Protein AF-0000000083565654 (afdb_homodimer)

Radius of gyration: 16.58 Å; Cα contacts (8 Å, |Δi|>4): 310; chains: 2; bounding box: 42×48×36 Å

Secondary structure (DSSP, 8-state):
--------PPPB--TT--HHHHHHHHHHHHH-SB-HHHHHHHTSS-S-HHHHHHHHHHHHHTTSEEEEETTEEEE-HHHHHHHTT-SBGGG----/--------PPPB--TT--HHHHHHHHHHHHH-SB-HHHHHHHTSS-S-HHHHHHHHHHHHHTTSEEEEETTEEEE-HHHHHHHTT-SBGGG----

Sequence (190 aa):
MIAAQSELSMRFDADWMSRADDRILEHLSEAGPDTPKKMADSDRVRFSRQHINDRCKTLVEYGLLVHLGNGVYDITRDGEQYLAGELDARDLEAEMIAAQSELSMRFDADWMSRADDRILEHLSEAGPDTPKKMADSDRVRFSRQHINDRCKTLVEYGLLVHLGNGVYDITRDGEQYLAGELDARDLEAE

Foldseek 3Di:
DPPPPLPQDDFAEDPVDDPLLLQLLVCCVVVNKDALVVCCVVCSRPDDSVVSLVNLVVCVQQPQWDDPDPRIIHGDPQVVCRSSRNDHSVPTDGD/DPPPPLPQDDFAEDPVDDPLLLQLLVCCVVVNKDALVVCCVVCSRPDDSVVSLVNLVVCVQQPQWDDPDPRIIHGDPQVVCRSSRNDHSVPTDGD

Solvent-accessible surface area (backbone atoms only — not comparable to full-atom values): 10463 Å² total; per-residue (Å²): 129,80,69,75,72,66,61,77,47,49,51,38,79,36,89,88,61,56,66,62,51,58,40,51,50,30,45,24,66,68,72,38,68,44,32,38,62,59,41,34,70,64,69,63,35,85,50,54,39,67,56,42,42,57,49,51,54,51,34,33,36,46,48,30,27,41,77,77,56,96,65,28,34,32,57,30,71,57,30,50,31,27,66,56,36,73,32,55,48,67,78,49,60,74,108,130,79,70,74,70,67,61,78,46,48,52,38,80,34,88,88,62,56,65,62,51,57,40,50,49,30,45,24,67,68,72,37,68,46,32,39,62,59,41,34,71,65,68,63,36,85,50,53,40,68,57,43,42,56,48,49,53,51,34,32,36,46,46,30,29,43,76,76,54,96,66,28,34,30,57,31,73,57,29,49,31,26,64,56,35,72,33,56,48,68,78,51,62,75,108

pLDDT: mean 92.48, std 15.79, range [24.91, 98.94]

InterPro domains:
  IPR036388 Winged helix-like DNA-binding domain superfamily [G3DSA:1.10.10.10] (8-93)

Nearest PDB structures (foldseek):
  3b73-assembly1_A  TM=9.330E-01  e=3.984E-07  Haloarcula marismortui ATCC 43049
  4rs8-assembly1_B  TM=7.990E-01  e=2.309E-03  Sulfolobus sp. NOB8H2
  5k5q-assembly1_B  TM=7.569E-01  e=2.996E-03  Sulfolobus sp. NOB8H2
  9f2a-assembly1_C  TM=8.010E-01  e=6.835E-02  Pyrococcus abyssi GE5
  7el2-assembly1_B-2  TM=8.219E-01  e=2.357E-01  Acinetobacter baumannii

Structure (mmCIF, N/CA/C/O backbone):
data_AF-0000000083565654-model_v1
#
loop_
_entity.id
_entity.type
_entity.pdbx_description
1 polymer 'Uncharacterized protein'
#
loop_
_atom_site.group_PDB
_atom_site.id
_atom_site.type_symbol
_atom_site.label_atom_id
_atom_site.label_alt_id
_atom_site.label_comp_id
_atom_site.label_asym_id
_atom_site.label_entity_id
_atom_site.label_seq_id
_atom_site.pdbx_PDB_ins_code
_atom_site.Cartn_x
_atom_site.Cartn_y
_atom_site.Cartn_z
_atom_site.occupancy
_atom_site.B_iso_or_equiv
_atom_site.auth_seq_id
_atom_site.auth_comp_id
_atom_site.auth_asym_id
_atom_site.auth_atom_id
_atom_site.pdbx_PDB_model_num
ATOM 1 N N . MET A 1 1 ? -27.109 -5.031 15.375 1 26.22 1 MET A N 1
ATOM 2 C CA . MET A 1 1 ? -26.141 -5.582 14.445 1 26.22 1 MET A CA 1
ATOM 3 C C . MET A 1 1 ? -25.031 -4.57 14.156 1 26.22 1 MET A C 1
ATOM 5 O O . MET A 1 1 ? -25.297 -3.482 13.641 1 26.22 1 MET A O 1
ATOM 9 N N . ILE A 1 2 ? -24.047 -4.438 15.047 1 33.38 2 ILE A N 1
ATOM 10 C CA . ILE A 1 2 ? -22.984 -3.455 14.961 1 33.38 2 ILE A CA 1
ATOM 11 C C . ILE A 1 2 ? -22.328 -3.531 13.586 1 33.38 2 ILE A C 1
ATOM 13 O O . ILE A 1 2 ? -21.875 -4.602 13.164 1 33.38 2 ILE A O 1
ATOM 17 N N . ALA A 1 3 ? -22.828 -2.902 12.734 1 32.31 3 ALA A N 1
ATOM 18 C CA . ALA A 1 3 ? -22.188 -2.834 11.43 1 32.31 3 ALA A CA 1
ATOM 19 C C . ALA A 1 3 ? -20.672 -2.846 11.57 1 32.31 3 ALA A C 1
ATOM 21 O O . ALA A 1 3 ? -20.094 -2.053 12.328 1 32.31 3 ALA A O 1
ATOM 22 N N . ALA A 1 4 ? -20.062 -3.902 11.617 1 38.09 4 ALA A N 1
ATOM 23 C CA . ALA A 1 4 ? -18.609 -3.906 11.586 1 38.09 4 ALA A CA 1
ATOM 24 C C . ALA A 1 4 ? -18.078 -2.857 10.617 1 38.09 4 ALA A C 1
ATOM 26 O O . ALA A 1 4 ? -18.406 -2.875 9.43 1 38.09 4 ALA A O 1
ATOM 27 N N . GLN A 1 5 ? -18.141 -1.643 10.836 1 38.22 5 GLN A N 1
ATOM 28 C CA . GLN A 1 5 ? -17.594 -0.603 9.977 1 38.22 5 GLN A CA 1
ATOM 29 C C . GLN A 1 5 ? -16.266 -1.037 9.375 1 38.22 5 GLN A C 1
ATOM 31 O O . GLN A 1 5 ? -15.289 -1.256 10.102 1 38.22 5 GLN A O 1
ATOM 36 N N . SER A 1 6 ? -16.234 -1.844 8.43 1 49.41 6 SER A N 1
ATOM 37 C CA . SER A 1 6 ? -15.039 -2.297 7.734 1 49.41 6 SER A CA 1
ATOM 38 C C . SER A 1 6 ? -14.055 -1.151 7.523 1 49.41 6 SER A C 1
ATOM 40 O O . SER A 1 6 ? -14.297 -0.26 6.707 1 49.41 6 SER A O 1
ATOM 42 N N . GLU A 1 7 ? -13.555 -0.602 8.625 1 56.84 7 GLU A N 1
ATOM 43 C CA . GLU A 1 7 ? -12.578 0.479 8.578 1 56.84 7 GLU A CA 1
ATOM 44 C C . GLU A 1 7 ? -11.273 0.015 7.945 1 56.84 7 GLU A C 1
ATOM 46 O O . GLU A 1 7 ? -10.867 -1.139 8.109 1 56.84 7 GLU A O 1
ATOM 51 N N . LEU A 1 8 ? -11.117 0.482 6.715 1 64.81 8 LEU A N 1
ATOM 52 C CA . LEU A 1 8 ? -9.805 0.251 6.133 1 64.81 8 LEU A CA 1
ATOM 53 C C . LEU A 1 8 ? -8.719 0.283 7.207 1 64.81 8 LEU A C 1
ATOM 55 O O . LEU A 1 8 ? -8.5 1.316 7.844 1 64.81 8 LEU A O 1
ATOM 59 N N . SER A 1 9 ? -8.344 -0.947 7.645 1 83.88 9 SER A N 1
ATOM 60 C CA . SER A 1 9 ? -7.348 -1.061 8.703 1 83.88 9 SER A CA 1
ATOM 61 C C . SER A 1 9 ? -5.945 -0.8 8.164 1 83.88 9 SER A C 1
ATOM 63 O O . SER A 1 9 ? -5.684 -0.984 6.973 1 83.88 9 SER A O 1
ATOM 65 N N . MET A 1 10 ? -5.117 -0.325 9 1 94.12 10 MET A N 1
ATOM 66 C CA . MET A 1 10 ? -3.719 -0.044 8.68 1 94.12 10 MET A CA 1
ATOM 67 C C . MET A 1 10 ? -2.934 -1.337 8.484 1 94.12 10 MET A C 1
ATOM 69 O O . MET A 1 10 ? -3.086 -2.281 9.266 1 94.12 10 MET A O 1
ATOM 73 N N . ARG A 1 11 ? -2.092 -1.391 7.473 1 96.25 11 ARG A N 1
ATOM 74 C CA . ARG A 1 11 ? -1.191 -2.51 7.215 1 96.25 11 ARG A CA 1
ATOM 75 C C . ARG A 1 11 ? 0.16 -2.293 7.887 1 96.25 11 ARG A C 1
ATOM 77 O O . ARG A 1 11 ? 0.587 -1.153 8.078 1 96.25 11 ARG A O 1
ATOM 84 N N . PHE A 1 12 ? 0.83 -3.389 8.172 1 96.5 12 PHE A N 1
ATOM 85 C CA . PHE A 1 12 ? 2.148 -3.365 8.789 1 96.5 12 PHE A CA 1
ATOM 86 C C . PHE A 1 12 ? 3.174 -4.07 7.914 1 96.5 12 PHE A C 1
ATOM 88 O O . PHE A 1 12 ? 3.293 -5.297 7.957 1 96.5 12 PHE A O 1
ATOM 95 N N . ASP A 1 13 ? 3.904 -3.264 7.152 1 96.06 13 ASP A N 1
ATOM 96 C CA . ASP A 1 13 ? 4.781 -3.826 6.129 1 96.06 13 ASP A CA 1
ATOM 97 C C . ASP A 1 13 ? 6.184 -4.062 6.68 1 96.06 13 ASP A C 1
ATOM 99 O O . ASP A 1 13 ? 6.492 -3.66 7.805 1 96.06 13 ASP A O 1
ATOM 103 N N . ALA A 1 14 ? 6.992 -4.824 5.996 1 96.44 14 ALA A N 1
ATOM 104 C CA . ALA A 1 14 ? 8.391 -5.117 6.305 1 96.44 14 ALA A CA 1
ATOM 105 C C . ALA A 1 14 ? 9.328 -4.457 5.301 1 96.44 14 ALA A C 1
ATOM 107 O O . ALA A 1 14 ? 8.906 -4.102 4.195 1 96.44 14 ALA A O 1
ATOM 108 N N . ASP A 1 15 ? 10.594 -4.367 5.645 1 94.31 15 ASP A N 1
ATOM 109 C CA . ASP A 1 15 ? 11.594 -3.688 4.828 1 94.31 15 ASP A C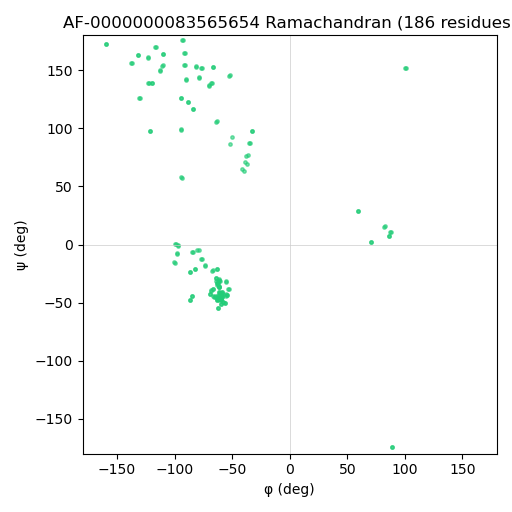A 1
ATOM 110 C C . ASP A 1 15 ? 11.773 -4.391 3.484 1 94.31 15 ASP A C 1
ATOM 112 O O . ASP A 1 15 ? 12.156 -3.762 2.496 1 94.31 15 ASP A O 1
ATOM 116 N N . TRP A 1 16 ? 11.547 -5.621 3.49 1 96.88 16 TRP A N 1
ATOM 117 C CA . TRP A 1 16 ? 11.789 -6.387 2.27 1 96.88 16 TRP A CA 1
ATOM 118 C C . TRP A 1 16 ? 10.672 -6.168 1.258 1 96.88 16 TRP A C 1
ATOM 120 O O . TRP A 1 16 ? 10.797 -6.543 0.09 1 96.88 16 TRP A O 1
ATOM 130 N N . MET A 1 17 ? 9.523 -5.555 1.676 1 97.38 17 MET A N 1
ATOM 131 C CA . MET A 1 17 ? 8.375 -5.383 0.789 1 97.38 17 MET A CA 1
ATOM 132 C C . MET A 1 17 ? 8.57 -4.172 -0.12 1 97.38 17 MET A C 1
ATOM 134 O O . MET A 1 17 ? 9.242 -3.209 0.256 1 97.38 17 MET A O 1
ATOM 138 N N . SER A 1 18 ? 7.879 -4.285 -1.312 1 95.56 18 SER A N 1
ATOM 139 C CA . SER A 1 18 ? 7.832 -3.199 -2.287 1 95.56 18 SER A CA 1
ATOM 140 C C . SER A 1 18 ? 6.406 -2.689 -2.477 1 95.56 18 SER A C 1
ATOM 142 O O . SER A 1 18 ? 5.449 -3.309 -2.006 1 95.56 18 SER A O 1
ATOM 144 N N . ARG A 1 19 ? 6.309 -1.537 -3.201 1 94.12 19 ARG A N 1
ATOM 145 C CA . ARG A 1 19 ? 5 -0.96 -3.482 1 94.12 19 ARG A CA 1
ATOM 146 C C . ARG A 1 19 ? 4.141 -1.924 -4.293 1 94.12 19 ARG A C 1
ATOM 148 O O . ARG A 1 19 ? 2.924 -1.995 -4.098 1 94.12 19 ARG A O 1
ATOM 155 N N . ALA A 1 20 ? 4.785 -2.602 -5.145 1 96.69 20 ALA A N 1
ATOM 156 C CA . ALA A 1 20 ? 4.07 -3.533 -6.012 1 96.69 20 ALA A CA 1
ATOM 157 C C . ALA A 1 20 ? 3.375 -4.621 -5.199 1 96.69 20 ALA A C 1
ATOM 159 O O . ALA A 1 20 ? 2.33 -5.133 -5.602 1 96.69 20 ALA A O 1
ATOM 160 N N . ASP A 1 21 ? 3.941 -4.953 -4.078 1 98.31 21 ASP A N 1
ATOM 161 C CA . ASP A 1 21 ? 3.441 -6.074 -3.285 1 98.31 21 ASP A CA 1
ATOM 162 C C . ASP A 1 21 ? 2.002 -5.828 -2.834 1 98.31 21 ASP A C 1
ATOM 164 O O . ASP A 1 21 ? 1.147 -6.707 -2.961 1 98.31 21 ASP A O 1
ATOM 168 N N . ASP A 1 22 ? 1.751 -4.668 -2.357 1 97.75 22 ASP A N 1
ATOM 169 C CA . ASP A 1 22 ? 0.398 -4.34 -1.92 1 97.75 22 ASP A CA 1
ATOM 170 C C . ASP A 1 22 ? -0.591 -4.43 -3.08 1 97.75 22 ASP A C 1
ATOM 172 O O . ASP A 1 22 ? -1.699 -4.945 -2.918 1 97.75 22 ASP A O 1
ATOM 176 N N . ARG A 1 23 ? -0.199 -3.977 -4.219 1 97.62 23 ARG A N 1
ATOM 177 C CA . ARG A 1 23 ? -1.081 -3.977 -5.379 1 97.62 23 ARG A CA 1
ATOM 178 C C . ARG A 1 23 ? -1.338 -5.395 -5.871 1 97.62 23 ARG A C 1
ATOM 180 O O . ARG A 1 23 ? -2.465 -5.738 -6.238 1 97.62 23 ARG A O 1
ATOM 187 N N . ILE A 1 24 ? -0.293 -6.121 -5.883 1 98.5 24 ILE A N 1
ATOM 188 C CA . ILE A 1 24 ? -0.429 -7.52 -6.281 1 98.5 24 ILE A CA 1
ATOM 189 C C . ILE A 1 24 ? -1.389 -8.234 -5.332 1 98.5 24 ILE A C 1
ATOM 191 O O . ILE A 1 24 ? -2.324 -8.906 -5.773 1 98.5 24 ILE A O 1
ATOM 195 N N . LEU A 1 25 ? -1.178 -8.125 -4.031 1 98.5 25 LEU A N 1
ATOM 196 C CA . LEU A 1 25 ? -2.023 -8.773 -3.035 1 98.5 25 LEU A CA 1
ATOM 197 C C . LEU A 1 25 ? -3.469 -8.297 -3.158 1 98.5 25 LEU A C 1
ATOM 199 O O . LEU A 1 25 ? -4.398 -9.109 -3.1 1 98.5 25 LEU A O 1
ATOM 203 N N . GLU A 1 26 ? -3.686 -7.016 -3.318 1 97.56 26 GLU A N 1
ATOM 204 C CA . GLU A 1 26 ? -5.031 -6.469 -3.479 1 97.56 26 GLU A CA 1
ATOM 205 C C . GLU A 1 26 ? -5.719 -7.043 -4.715 1 97.56 26 GLU A C 1
ATOM 207 O O . GLU A 1 26 ? -6.895 -7.406 -4.66 1 97.56 26 GLU A O 1
ATOM 212 N N . HIS A 1 27 ? -5 -7.043 -5.797 1 97.81 27 HIS A N 1
ATOM 213 C CA . HIS A 1 27 ? -5.559 -7.562 -7.039 1 97.81 27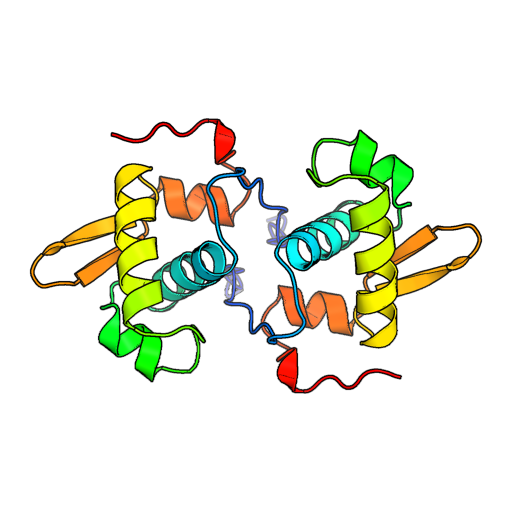 HIS A CA 1
ATOM 214 C C . HIS A 1 27 ? -6.035 -9 -6.871 1 97.81 27 HIS A C 1
ATOM 216 O O . HIS A 1 27 ? -7.176 -9.328 -7.219 1 97.81 27 HIS A O 1
ATOM 222 N N . LEU A 1 28 ? -5.184 -9.781 -6.348 1 98.25 28 LEU A N 1
ATOM 223 C CA . LEU A 1 28 ? -5.508 -11.203 -6.211 1 98.25 28 LEU A CA 1
ATOM 224 C C . LEU A 1 28 ? -6.641 -11.398 -5.207 1 98.25 28 LEU A C 1
ATOM 226 O O . LEU A 1 28 ? -7.457 -12.312 -5.363 1 98.25 28 LEU A O 1
ATOM 230 N N . SER A 1 29 ? -6.633 -10.648 -4.176 1 97.56 29 SER A N 1
ATOM 231 C CA . SER A 1 29 ? -7.723 -10.711 -3.207 1 97.56 29 SER A CA 1
ATOM 232 C C . SER A 1 29 ? -9.062 -10.398 -3.863 1 97.56 29 SER A C 1
ATOM 234 O O . SER A 1 29 ? -10.07 -11.047 -3.564 1 97.56 29 SER A O 1
ATOM 236 N N . GLU A 1 30 ? -9.102 -9.461 -4.719 1 95.69 30 GLU A N 1
ATOM 237 C CA . GLU A 1 30 ? -10.336 -8.984 -5.328 1 95.69 30 GLU A CA 1
ATOM 238 C C . GLU A 1 30 ? -10.727 -9.828 -6.535 1 95.69 30 GLU A C 1
ATOM 240 O O . GLU A 1 30 ? -11.891 -10.219 -6.68 1 95.69 30 GLU A O 1
ATOM 245 N N . ALA A 1 31 ? -9.766 -10.148 -7.383 1 95.62 31 ALA A N 1
ATOM 246 C CA . ALA A 1 31 ? -10.062 -10.734 -8.688 1 95.62 31 ALA A CA 1
ATOM 247 C C . ALA A 1 31 ? -9.875 -12.242 -8.672 1 95.62 31 ALA A C 1
ATOM 249 O O . ALA A 1 31 ? -10.336 -12.945 -9.578 1 95.62 31 ALA A O 1
ATOM 250 N N . GLY A 1 32 ? -9.195 -12.711 -7.645 1 97.38 32 GLY A N 1
ATOM 251 C CA . GLY A 1 32 ? -8.859 -14.125 -7.59 1 97.38 32 GLY A CA 1
ATOM 252 C C . GLY A 1 32 ? -7.539 -14.453 -8.258 1 97.38 32 GLY A C 1
ATOM 253 O O . GLY A 1 32 ? -6.801 -13.555 -8.664 1 97.38 32 GLY A O 1
ATOM 254 N N . PRO A 1 33 ? -7.25 -15.758 -8.344 1 98.69 33 PRO A N 1
ATOM 255 C CA . PRO A 1 33 ? -5.969 -16.203 -8.898 1 98.69 33 PRO A CA 1
ATOM 256 C C . PRO A 1 33 ? -5.691 -15.602 -10.281 1 98.69 33 PRO A C 1
ATOM 258 O O . PRO A 1 33 ? -6.609 -15.461 -11.094 1 98.69 33 PRO A O 1
ATOM 261 N N . ASP A 1 34 ? -4.41 -15.32 -10.547 1 98.62 34 ASP A N 1
ATOM 262 C CA . ASP A 1 34 ? -4.023 -14.656 -11.797 1 98.62 34 ASP A CA 1
ATOM 263 C C . ASP A 1 34 ? -2.549 -14.891 -12.102 1 98.62 34 ASP A C 1
ATOM 265 O O . ASP A 1 34 ? -1.825 -15.484 -11.305 1 98.62 34 ASP A O 1
ATOM 269 N N . THR A 1 35 ? -2.15 -14.461 -13.297 1 98.75 35 THR A N 1
ATOM 270 C CA . THR A 1 35 ? -0.763 -14.594 -13.727 1 98.75 35 THR A CA 1
ATOM 271 C C . THR A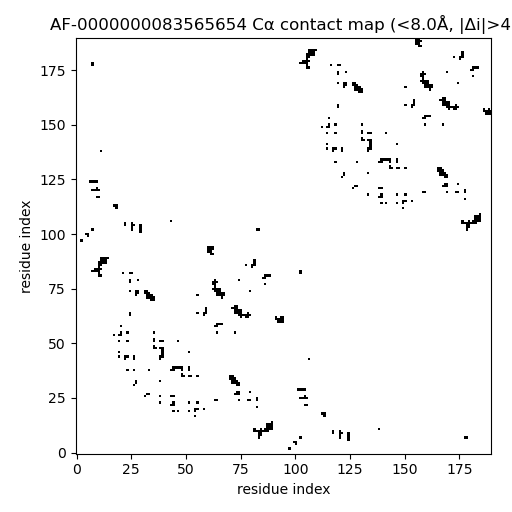 1 35 ? -0.086 -13.227 -13.797 1 98.75 35 THR A C 1
ATOM 273 O O . THR A 1 35 ? -0.752 -12.203 -13.984 1 98.75 35 THR A O 1
ATOM 276 N N . PRO A 1 36 ? 1.221 -13.242 -13.648 1 98.56 36 PRO A N 1
ATOM 277 C CA . PRO A 1 36 ? 1.942 -11.977 -13.797 1 98.56 36 PRO A CA 1
ATOM 278 C C . PRO A 1 36 ? 1.637 -11.273 -15.117 1 98.56 36 PRO A C 1
ATOM 280 O O . PRO A 1 36 ? 1.487 -10.047 -15.156 1 98.56 36 PRO A O 1
ATOM 283 N N . LYS A 1 37 ? 1.504 -12.039 -16.188 1 98.19 37 LYS A N 1
ATOM 284 C CA . LYS A 1 37 ? 1.181 -11.453 -17.484 1 98.19 37 LYS A CA 1
ATOM 285 C C . LYS A 1 37 ? -0.182 -10.766 -17.453 1 98.19 37 LYS A C 1
ATOM 287 O O . LYS A 1 37 ? -0.311 -9.609 -17.875 1 98.19 37 LYS A O 1
ATOM 292 N N . LYS A 1 38 ? -1.179 -11.453 -17.062 1 98.25 38 LYS A N 1
ATOM 293 C CA . LYS A 1 38 ? -2.525 -10.891 -17.031 1 98.25 38 LYS A CA 1
ATOM 294 C C . LYS A 1 38 ? -2.596 -9.695 -16.078 1 98.25 38 LYS A C 1
ATOM 296 O O . LYS A 1 38 ? -3.291 -8.719 -16.359 1 98.25 38 LYS A O 1
ATOM 301 N N . MET A 1 39 ? -1.873 -9.742 -14.953 1 98 39 MET A N 1
ATOM 302 C CA . MET A 1 39 ? -1.829 -8.602 -14.039 1 98 39 MET A CA 1
ATOM 303 C C . MET A 1 39 ? -1.219 -7.379 -14.719 1 98 39 MET A C 1
ATOM 305 O O . MET A 1 39 ? -1.779 -6.285 -14.648 1 98 39 MET A O 1
ATOM 309 N N . ALA A 1 40 ? -0.138 -7.586 -15.391 1 97.62 40 ALA A N 1
ATOM 310 C CA . ALA A 1 40 ? 0.534 -6.477 -16.062 1 97.62 40 ALA A CA 1
ATOM 311 C C . ALA A 1 40 ? -0.353 -5.879 -17.156 1 97.62 40 ALA A C 1
ATOM 313 O O . ALA A 1 40 ? -0.348 -4.664 -17.359 1 97.62 40 ALA A O 1
ATOM 314 N N . ASP A 1 41 ? -1.17 -6.727 -17.75 1 96.75 41 ASP A N 1
ATOM 315 C CA . ASP A 1 41 ? -2.008 -6.301 -18.859 1 96.75 41 ASP A CA 1
ATOM 316 C C . ASP A 1 41 ? -3.279 -5.617 -18.359 1 96.75 41 ASP A C 1
ATOM 318 O O . ASP A 1 41 ? -3.975 -4.949 -19.141 1 96.75 41 ASP A O 1
ATOM 322 N N . SER A 1 42 ? -3.717 -5.82 -17.141 1 91.69 42 SER A N 1
ATOM 323 C CA . SER A 1 42 ? -4.992 -5.371 -16.594 1 91.69 42 SER A CA 1
ATOM 324 C C . SER A 1 42 ? -4.988 -3.865 -16.344 1 91.69 42 SER A C 1
ATOM 326 O O . SER A 1 42 ? -6.047 -3.248 -16.219 1 91.69 42 SER A O 1
ATOM 328 N N . ASP A 1 43 ? -3.896 -3.148 -16.25 1 87.19 43 ASP A N 1
ATOM 329 C CA . ASP A 1 43 ? -3.744 -1.737 -15.914 1 87.19 43 ASP A CA 1
ATOM 330 C C . ASP A 1 43 ? -4.051 -1.493 -14.438 1 87.19 43 ASP A C 1
ATOM 332 O O . ASP A 1 43 ? -4.172 -0.345 -14.008 1 87.19 43 ASP A O 1
ATOM 336 N N . ARG A 1 44 ? -4.348 -2.486 -13.711 1 91 44 ARG A N 1
ATOM 337 C CA . ARG A 1 44 ? -4.613 -2.381 -12.281 1 91 44 ARG A CA 1
ATOM 338 C C . ARG A 1 44 ? -3.322 -2.471 -11.477 1 91 44 ARG A C 1
ATOM 340 O O . ARG A 1 44 ? -3.109 -1.688 -10.547 1 91 44 ARG A O 1
ATOM 347 N N . VAL A 1 45 ? -2.559 -3.387 -11.773 1 95.56 45 VAL A N 1
ATOM 348 C CA . VAL A 1 45 ? -1.215 -3.518 -11.219 1 95.56 45 VAL A CA 1
ATOM 349 C C . VAL A 1 45 ? -0.201 -2.881 -12.164 1 95.56 45 VAL A C 1
ATOM 351 O O . VAL A 1 45 ? 0.207 -3.498 -13.156 1 95.56 45 VAL A O 1
ATOM 354 N N . ARG A 1 46 ? 0.216 -1.738 -11.945 1 95.94 46 ARG A N 1
ATOM 355 C CA . ARG A 1 46 ? 0.912 -0.886 -12.898 1 95.94 46 ARG A CA 1
ATOM 356 C C . ARG A 1 46 ? 2.424 -1.036 -12.773 1 95.94 46 ARG A C 1
ATOM 358 O O . ARG A 1 46 ? 3.131 -0.058 -12.523 1 95.94 46 ARG A O 1
ATOM 365 N N . PHE A 1 47 ? 2.895 -2.174 -12.914 1 96.19 47 PHE A N 1
ATOM 366 C CA . PHE A 1 47 ? 4.305 -2.545 -12.953 1 96.19 47 PHE A CA 1
ATOM 367 C C . PHE A 1 47 ? 4.59 -3.455 -14.141 1 96.19 47 PHE A C 1
ATOM 369 O O . PHE A 1 47 ? 3.666 -3.982 -14.766 1 96.19 47 PHE A O 1
ATOM 376 N N . SER A 1 48 ? 5.793 -3.592 -14.492 1 96.75 48 SER A N 1
ATOM 377 C CA . SER A 1 48 ? 6.148 -4.477 -15.602 1 96.75 48 SER A CA 1
ATOM 378 C C . SER A 1 48 ? 5.875 -5.938 -15.25 1 96.75 48 SER A C 1
ATOM 380 O O . SER A 1 48 ? 5.914 -6.316 -14.078 1 96.75 48 SER A O 1
ATOM 382 N N . ARG A 1 49 ? 5.633 -6.688 -16.266 1 97.88 49 ARG A N 1
ATOM 383 C CA . ARG A 1 49 ? 5.422 -8.117 -16.078 1 97.88 49 ARG A CA 1
ATOM 384 C C . ARG A 1 49 ? 6.594 -8.758 -15.344 1 97.88 49 ARG A C 1
ATOM 386 O O . ARG A 1 49 ? 6.395 -9.57 -14.438 1 97.88 49 ARG A O 1
ATOM 393 N N . GLN A 1 50 ? 7.773 -8.398 -15.695 1 98.38 50 GLN A N 1
ATOM 394 C CA . GLN A 1 50 ? 8.953 -8.961 -15.047 1 98.38 50 GLN A CA 1
ATOM 395 C C . GLN A 1 50 ? 8.992 -8.609 -13.562 1 98.38 50 GLN A C 1
ATOM 397 O O . GLN A 1 50 ? 9.258 -9.477 -12.727 1 98.38 50 GLN A O 1
ATOM 402 N N . HIS A 1 51 ? 8.758 -7.395 -13.273 1 98.25 51 HIS A N 1
ATOM 403 C CA . HIS A 1 51 ? 8.758 -6.969 -11.883 1 98.25 51 HIS A CA 1
ATOM 404 C C . HIS A 1 51 ? 7.668 -7.676 -11.086 1 98.25 51 HIS A C 1
ATOM 406 O O . HIS A 1 51 ? 7.902 -8.133 -9.969 1 98.25 51 HIS A O 1
ATOM 412 N N . ILE A 1 52 ? 6.512 -7.777 -11.648 1 98.56 52 ILE A N 1
ATOM 413 C CA . ILE A 1 52 ? 5.414 -8.477 -10.984 1 98.56 52 ILE A CA 1
ATOM 414 C C . ILE A 1 52 ? 5.809 -9.93 -10.727 1 98.56 52 ILE A C 1
ATOM 416 O O . ILE A 1 52 ? 5.57 -10.453 -9.641 1 98.56 52 ILE A O 1
ATOM 420 N N . ASN A 1 53 ? 6.359 -10.508 -11.68 1 98.69 53 ASN A N 1
ATOM 421 C CA . ASN A 1 53 ? 6.805 -11.891 -11.531 1 98.69 53 ASN A CA 1
ATOM 422 C C . ASN A 1 53 ? 7.797 -12.039 -10.383 1 98.69 53 ASN A C 1
ATOM 424 O O . ASN A 1 53 ? 7.652 -12.93 -9.547 1 98.69 53 ASN A O 1
ATOM 428 N N . ASP A 1 54 ? 8.789 -11.211 -10.336 1 98.75 54 ASP A N 1
ATOM 429 C CA . ASP A 1 54 ? 9.805 -11.25 -9.289 1 98.75 54 ASP A CA 1
ATOM 430 C C . ASP A 1 54 ? 9.172 -11.078 -7.91 1 98.75 54 ASP A C 1
ATOM 432 O O . ASP A 1 54 ? 9.531 -11.781 -6.961 1 98.75 54 ASP A O 1
ATOM 436 N N . ARG A 1 55 ? 8.297 -10.141 -7.852 1 98.69 55 ARG A N 1
ATOM 437 C CA . ARG A 1 55 ? 7.652 -9.875 -6.57 1 98.69 55 ARG A CA 1
ATOM 438 C C . ARG A 1 55 ? 6.746 -11.031 -6.16 1 98.69 55 ARG A C 1
ATOM 440 O O . ARG A 1 55 ? 6.648 -11.367 -4.98 1 98.69 55 ARG A O 1
ATOM 447 N N . CYS A 1 56 ? 6 -11.617 -7.133 1 98.88 56 CYS A N 1
ATOM 448 C CA . CYS A 1 56 ? 5.195 -12.789 -6.809 1 98.88 56 CYS A CA 1
ATOM 449 C C . CYS A 1 56 ? 6.047 -13.883 -6.176 1 98.88 56 CYS A C 1
ATOM 451 O O . CYS A 1 56 ? 5.641 -14.5 -5.191 1 98.88 56 CYS A O 1
ATOM 453 N N . LYS A 1 57 ? 7.215 -14.125 -6.723 1 98.81 57 LYS A N 1
ATOM 454 C CA . LYS A 1 57 ? 8.117 -15.125 -6.164 1 98.81 57 LYS A CA 1
ATOM 455 C C . LYS A 1 57 ? 8.492 -14.781 -4.727 1 98.81 57 LYS A C 1
ATOM 457 O O . LYS A 1 57 ? 8.469 -15.641 -3.846 1 98.81 57 LYS A O 1
ATOM 462 N N . THR A 1 58 ? 8.852 -13.594 -4.504 1 98.88 58 THR A N 1
ATOM 463 C CA . THR A 1 58 ? 9.203 -13.141 -3.164 1 98.88 58 THR A CA 1
ATOM 464 C C . THR A 1 58 ? 8.031 -13.32 -2.201 1 98.88 58 THR A C 1
ATOM 466 O O . THR A 1 58 ? 8.211 -13.805 -1.082 1 98.88 58 THR A O 1
ATOM 469 N N . LEU A 1 59 ? 6.84 -12.922 -2.611 1 98.88 59 LEU A N 1
ATOM 470 C CA . LEU A 1 59 ? 5.648 -13.016 -1.774 1 98.88 59 LEU A CA 1
ATOM 471 C C . LEU A 1 59 ? 5.328 -14.477 -1.449 1 98.88 59 LEU A C 1
ATOM 473 O O . LEU A 1 59 ? 4.805 -14.773 -0.373 1 98.88 59 LEU A O 1
ATOM 477 N N . VAL A 1 60 ? 5.621 -15.383 -2.375 1 98.94 60 VAL A N 1
ATOM 478 C CA . VAL A 1 60 ? 5.473 -16.812 -2.104 1 98.94 60 VAL A CA 1
ATOM 479 C C . VAL A 1 60 ? 6.473 -17.234 -1.033 1 98.94 60 VAL A C 1
ATOM 481 O O . VAL A 1 60 ? 6.121 -17.969 -0.102 1 98.94 60 VAL A O 1
ATOM 484 N N . GLU A 1 61 ? 7.719 -16.781 -1.165 1 98.81 61 GLU A N 1
ATOM 485 C CA . GLU A 1 61 ? 8.75 -17.125 -0.193 1 98.81 61 GLU A CA 1
ATOM 486 C C . GLU A 1 61 ? 8.328 -16.734 1.222 1 98.81 61 GLU A C 1
ATOM 488 O O . GLU A 1 61 ? 8.648 -17.438 2.184 1 98.81 61 GLU A O 1
ATOM 493 N N . TYR A 1 62 ? 7.566 -15.688 1.327 1 98.81 62 TYR A N 1
ATOM 494 C CA . TYR A 1 62 ? 7.184 -15.188 2.643 1 98.81 62 TYR A CA 1
ATOM 495 C C . TYR A 1 62 ? 5.777 -15.648 3.012 1 98.81 62 TYR A C 1
ATOM 497 O O . TYR A 1 62 ? 5.23 -15.227 4.035 1 98.81 62 TYR A O 1
ATOM 505 N N . GLY A 1 63 ? 5.156 -16.375 2.17 1 98.75 63 GLY A N 1
ATOM 506 C CA . GLY A 1 63 ? 3.92 -17.062 2.506 1 98.75 63 GLY A CA 1
ATOM 507 C C . GLY A 1 63 ? 2.682 -16.219 2.27 1 98.75 63 GLY A C 1
ATOM 508 O O . GLY A 1 63 ? 1.581 -16.594 2.68 1 98.75 63 GLY A O 1
ATOM 509 N N . LEU A 1 64 ? 2.842 -15.109 1.617 1 98.88 64 LEU A N 1
ATOM 510 C CA . LEU A 1 64 ? 1.695 -14.242 1.37 1 98.88 64 LEU A CA 1
ATOM 511 C C . LEU A 1 64 ? 0.966 -14.648 0.095 1 98.88 64 LEU A C 1
ATOM 513 O O . LEU A 1 64 ? -0.199 -14.297 -0.099 1 98.88 64 LEU A O 1
ATOM 517 N N . LEU A 1 65 ? 1.663 -15.297 -0.776 1 98.94 65 LEU A N 1
ATOM 518 C CA . LEU A 1 65 ? 1.078 -15.891 -1.971 1 98.94 65 LEU A CA 1
ATOM 519 C C . LEU A 1 65 ? 1.377 -17.391 -2.031 1 98.94 65 LEU A C 1
ATOM 521 O O . LEU A 1 65 ? 2.283 -17.875 -1.351 1 98.94 65 LEU A O 1
ATOM 525 N N . VAL A 1 66 ? 0.589 -18.047 -2.826 1 98.88 66 VAL A N 1
ATOM 526 C CA . VAL A 1 66 ? 0.864 -19.422 -3.225 1 98.88 66 VAL A CA 1
ATOM 527 C C . VAL A 1 66 ? 0.928 -19.516 -4.746 1 98.88 66 VAL A C 1
ATOM 529 O O . VAL A 1 66 ? 0.188 -18.812 -5.449 1 98.88 66 VAL A O 1
ATOM 532 N N . HIS A 1 67 ? 1.866 -20.266 -5.176 1 98.81 67 HIS A N 1
ATOM 533 C CA . HIS A 1 67 ? 1.942 -20.609 -6.59 1 98.81 67 HIS A CA 1
ATOM 534 C C . HIS A 1 67 ? 1.137 -21.859 -6.895 1 98.81 67 HIS A C 1
ATOM 536 O O . HIS A 1 67 ? 1.429 -22.938 -6.363 1 98.81 67 HIS A O 1
ATOM 542 N N . LEU A 1 68 ? 0.164 -21.781 -7.82 1 98.62 68 LEU A N 1
ATOM 543 C CA . LEU A 1 68 ? -0.77 -22.875 -8.062 1 98.62 68 LEU A CA 1
ATOM 544 C C . LEU A 1 68 ? -0.316 -23.734 -9.242 1 98.62 68 LEU A C 1
ATOM 546 O O . LEU A 1 68 ? -0.958 -24.719 -9.578 1 98.62 68 LEU A O 1
ATOM 550 N N . GLY A 1 69 ? 0.787 -23.359 -9.836 1 97.94 69 GLY A N 1
ATOM 551 C CA . GLY A 1 69 ? 1.269 -24.016 -11.047 1 97.94 69 GLY A CA 1
ATOM 552 C C . GLY A 1 69 ? 0.952 -23.25 -12.312 1 97.94 69 GLY A C 1
ATOM 553 O O . GLY A 1 69 ? 0.028 -22.422 -12.328 1 97.94 69 GLY A O 1
ATOM 554 N N . ASN A 1 70 ? 1.782 -23.406 -13.375 1 97.25 70 ASN A N 1
ATOM 555 C CA . ASN A 1 70 ? 1.588 -22.797 -14.688 1 97.25 70 ASN A CA 1
ATOM 556 C C . ASN A 1 70 ? 1.537 -21.281 -14.609 1 97.25 70 ASN A C 1
ATOM 558 O O . ASN A 1 70 ? 0.731 -20.641 -15.289 1 97.25 70 ASN A O 1
ATOM 562 N N . GLY A 1 71 ? 2.211 -20.734 -13.648 1 98.06 71 GLY A N 1
ATOM 563 C CA . GLY A 1 71 ? 2.375 -19.297 -13.547 1 98.06 71 GLY A CA 1
ATOM 564 C C . GLY A 1 71 ? 1.232 -18.609 -12.82 1 98.06 71 GLY A C 1
ATOM 565 O O . GLY A 1 71 ? 1.169 -17.375 -12.773 1 98.06 71 GLY A O 1
ATOM 566 N N . VAL A 1 72 ? 0.339 -19.422 -12.25 1 98.81 72 VAL A N 1
ATOM 567 C CA . VAL A 1 72 ? -0.834 -18.859 -11.586 1 98.81 72 VAL A CA 1
ATOM 568 C C . VAL A 1 72 ? -0.561 -18.703 -10.094 1 98.81 72 VAL A C 1
ATOM 570 O O . VAL A 1 72 ? -0.099 -19.641 -9.438 1 98.81 72 VAL A O 1
ATOM 573 N N . TYR A 1 73 ? -0.763 -17.484 -9.57 1 98.88 73 TYR A N 1
ATOM 574 C CA . TYR A 1 73 ? -0.596 -17.172 -8.148 1 98.88 73 TYR A CA 1
ATOM 575 C C . TYR A 1 73 ? -1.936 -16.844 -7.5 1 98.88 73 TYR A C 1
ATOM 577 O O . TYR A 1 73 ? -2.854 -16.359 -8.164 1 98.88 73 TYR A O 1
ATOM 585 N N . ASP A 1 74 ? -2.043 -17.141 -6.289 1 98.88 74 ASP A N 1
ATOM 586 C CA . ASP A 1 74 ? -3.199 -16.734 -5.492 1 98.88 74 ASP A CA 1
ATOM 587 C C . ASP A 1 74 ? -2.773 -16.234 -4.113 1 98.88 74 ASP A C 1
ATOM 589 O O . ASP A 1 74 ? -1.672 -16.547 -3.65 1 98.88 74 ASP A O 1
ATOM 593 N N . ILE A 1 75 ? -3.555 -15.445 -3.521 1 98.81 75 ILE A N 1
ATOM 594 C CA . ILE A 1 75 ? -3.271 -14.922 -2.189 1 98.81 75 ILE A CA 1
ATOM 595 C C . ILE A 1 75 ? -3.604 -15.977 -1.138 1 98.81 75 ILE A C 1
ATOM 597 O O . ILE A 1 75 ? -4.562 -16.734 -1.293 1 98.81 75 ILE A O 1
ATOM 601 N N . THR A 1 76 ? -2.803 -16.016 -0.096 1 98.88 76 THR A N 1
ATOM 602 C CA . THR A 1 76 ? -3.029 -16.953 1.007 1 98.88 76 THR A CA 1
ATOM 603 C C . THR A 1 76 ? -3.85 -16.297 2.111 1 98.88 76 THR A C 1
ATOM 605 O O . THR A 1 76 ? -4.172 -15.102 2.025 1 98.88 76 THR A O 1
ATOM 608 N N . ARG A 1 77 ? -4.172 -17.094 3.121 1 98.31 77 ARG A N 1
ATOM 609 C CA . ARG A 1 77 ? -4.805 -16.531 4.309 1 98.31 77 ARG A CA 1
ATOM 610 C C . ARG A 1 77 ? -3.908 -15.484 4.965 1 98.31 77 ARG A C 1
ATOM 612 O O . ARG A 1 77 ? -4.387 -14.438 5.414 1 98.31 77 ARG A O 1
ATOM 619 N N . ASP A 1 78 ? -2.582 -15.742 5.059 1 98.44 78 ASP A N 1
ATOM 620 C CA . ASP A 1 78 ? -1.643 -14.773 5.609 1 98.44 78 ASP A CA 1
ATOM 621 C C . ASP A 1 78 ? -1.638 -13.484 4.785 1 98.44 78 ASP A C 1
ATOM 623 O O . ASP A 1 78 ? -1.567 -12.391 5.34 1 98.44 78 ASP A O 1
ATOM 627 N N . GLY A 1 79 ? -1.683 -13.664 3.473 1 98.5 79 GLY A N 1
ATOM 628 C CA . GLY A 1 79 ? -1.786 -12.484 2.625 1 98.5 79 GLY A CA 1
ATOM 629 C C . GLY A 1 79 ? -3.012 -11.648 2.92 1 98.5 79 GLY A C 1
ATOM 630 O O . GLY A 1 79 ? -2.93 -10.414 2.975 1 98.5 79 GLY A O 1
ATOM 631 N N . GLU A 1 80 ? -4.156 -12.305 3.129 1 97.88 80 GLU A N 1
ATOM 632 C CA . GLU A 1 80 ? -5.395 -11.609 3.467 1 97.88 80 GLU A CA 1
ATOM 633 C C . GLU A 1 80 ? -5.289 -10.914 4.82 1 97.88 80 GLU A C 1
ATOM 635 O O . GLU A 1 80 ? -5.738 -9.773 4.973 1 97.88 80 GLU A O 1
ATOM 640 N N . GLN A 1 81 ? -4.758 -11.586 5.766 1 97.5 81 GLN A N 1
ATOM 641 C CA . GLN A 1 81 ? -4.598 -11.023 7.102 1 97.5 81 GLN A CA 1
ATOM 642 C C . GLN A 1 81 ? -3.668 -9.812 7.078 1 97.5 81 GLN A C 1
ATOM 644 O O . GLN A 1 81 ? -3.867 -8.852 7.824 1 97.5 81 GLN A O 1
ATOM 649 N N . TYR A 1 82 ? -2.645 -9.844 6.195 1 98 82 TYR A N 1
ATOM 650 C CA . TYR A 1 82 ? -1.77 -8.695 6.02 1 98 82 TYR A CA 1
ATOM 651 C C . TYR A 1 82 ? -2.547 -7.492 5.5 1 98 82 TYR A C 1
ATOM 653 O O . TYR A 1 82 ? -2.434 -6.391 6.035 1 98 82 TYR A O 1
ATOM 661 N N . LEU A 1 83 ? -3.336 -7.754 4.477 1 96.81 83 LEU A N 1
ATOM 662 C CA . LEU A 1 83 ? -4.129 -6.668 3.902 1 96.81 83 LEU A CA 1
ATOM 663 C C . LEU A 1 83 ? -5.094 -6.094 4.934 1 96.81 83 LEU A C 1
ATOM 665 O O . LEU A 1 83 ? -5.375 -4.895 4.922 1 96.81 83 LEU A O 1
ATOM 669 N N . ALA A 1 84 ? -5.547 -6.949 5.852 1 94.75 84 ALA A N 1
ATOM 670 C CA . ALA A 1 84 ? -6.523 -6.535 6.855 1 94.75 84 ALA A CA 1
ATOM 671 C C . ALA A 1 84 ? -5.836 -5.891 8.055 1 94.75 84 ALA A C 1
ATOM 673 O O . ALA A 1 84 ? -6.504 -5.426 8.984 1 94.75 84 ALA A O 1
ATOM 674 N N . GLY A 1 85 ? -4.539 -5.926 8.055 1 95.19 85 GLY A N 1
ATOM 675 C CA . GLY A 1 85 ? -3.803 -5.348 9.164 1 95.19 85 GLY A CA 1
ATOM 676 C C . GLY A 1 85 ? -3.701 -6.273 10.359 1 95.19 85 GLY A C 1
ATOM 677 O O . GLY A 1 85 ? -3.391 -5.836 11.469 1 95.19 85 GLY A O 1
ATOM 678 N N . GLU A 1 86 ? -3.977 -7.461 10.141 1 96.31 86 GLU A N 1
ATOM 679 C CA . GLU A 1 86 ? -4.016 -8.438 11.227 1 96.31 86 GLU A CA 1
ATOM 680 C C . GLU A 1 86 ? -2.705 -9.219 11.305 1 96.31 86 GLU A C 1
ATOM 682 O O . GLU A 1 86 ? -2.502 -10.008 12.234 1 96.31 86 GLU A O 1
ATOM 687 N N . LEU A 1 87 ? -1.87 -9.039 10.391 1 97.44 87 LEU A N 1
ATOM 688 C CA . LEU A 1 87 ? -0.574 -9.711 10.32 1 97.44 87 LEU A CA 1
ATOM 689 C C . LEU A 1 87 ? 0.543 -8.703 10.07 1 97.44 87 LEU A C 1
ATOM 691 O O . LEU A 1 87 ? 0.44 -7.867 9.164 1 97.44 87 LEU A O 1
ATOM 695 N N . ASP A 1 88 ? 1.544 -8.711 10.906 1 97.69 88 ASP A N 1
ATOM 696 C CA . ASP A 1 88 ? 2.754 -7.918 10.719 1 97.69 88 ASP A CA 1
ATOM 697 C C . ASP A 1 88 ? 3.746 -8.641 9.805 1 97.69 88 ASP A C 1
ATOM 699 O O . ASP A 1 88 ? 4.277 -9.695 10.172 1 97.69 88 ASP A O 1
ATOM 703 N N . ALA A 1 89 ? 4.035 -8.062 8.672 1 97.94 89 ALA A N 1
ATOM 704 C CA . ALA A 1 89 ? 4.891 -8.719 7.688 1 97.94 89 ALA A CA 1
ATOM 705 C C . ALA A 1 89 ? 6.297 -8.945 8.242 1 97.94 89 ALA A C 1
ATOM 707 O O . ALA A 1 89 ? 7.031 -9.812 7.754 1 97.94 89 ALA A O 1
ATOM 708 N N . ARG A 1 90 ? 6.715 -8.227 9.25 1 97.12 90 ARG A N 1
ATOM 709 C CA . ARG A 1 90 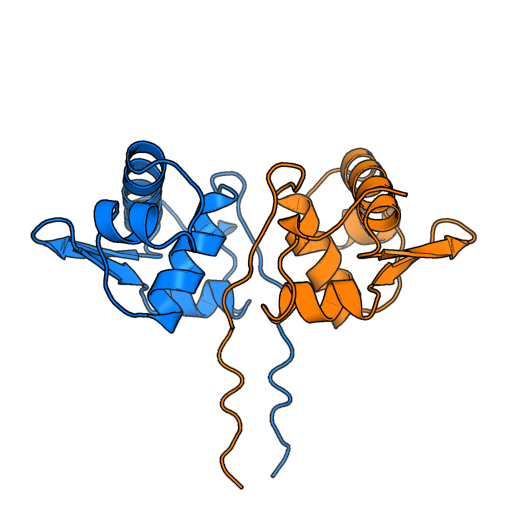? 8.023 -8.422 9.859 1 97.12 90 ARG A CA 1
ATOM 710 C C . ARG A 1 90 ? 8.109 -9.773 10.562 1 97.12 90 ARG A C 1
ATOM 712 O O . ARG A 1 90 ? 9.203 -10.242 10.891 1 97.12 90 ARG A O 1
ATOM 719 N N . ASP A 1 91 ? 6.973 -10.312 10.898 1 97.19 91 ASP A N 1
ATOM 720 C CA . ASP A 1 91 ? 6.938 -11.594 11.602 1 97.19 91 ASP A CA 1
ATOM 721 C C . ASP A 1 91 ? 7.125 -12.75 10.625 1 97.19 91 ASP A C 1
ATOM 723 O O . ASP A 1 91 ? 7.25 -13.906 11.047 1 97.19 91 ASP A O 1
ATOM 727 N N . LEU A 1 92 ? 7.184 -12.438 9.391 1 98 92 LEU A N 1
ATOM 728 C CA . LEU A 1 92 ? 7.305 -13.477 8.375 1 98 92 LEU A CA 1
ATOM 729 C C . LEU A 1 92 ? 8.773 -13.789 8.086 1 98 92 LEU A C 1
ATOM 731 O O . LEU A 1 92 ? 9.609 -12.883 8.086 1 98 92 LEU A O 1
ATOM 735 N N . GLU A 1 93 ? 8.984 -15.039 7.879 1 96.81 93 GLU A N 1
ATOM 736 C CA . GLU A 1 93 ? 10.312 -15.516 7.48 1 96.81 93 GLU A CA 1
ATOM 737 C C . GLU A 1 93 ? 10.258 -16.219 6.125 1 96.81 93 GLU A C 1
ATOM 739 O O . GLU A 1 93 ? 9.32 -16.953 5.844 1 96.81 93 GLU A O 1
ATOM 744 N N . ALA A 1 94 ? 11.273 -15.898 5.383 1 95.81 94 ALA A N 1
ATOM 745 C CA . ALA A 1 94 ? 11.352 -16.531 4.074 1 95.81 94 ALA A CA 1
ATOM 746 C C . ALA A 1 94 ? 11.617 -18.031 4.203 1 95.81 94 ALA A C 1
ATOM 748 O O . ALA A 1 94 ? 12.422 -18.453 5.039 1 95.81 94 ALA A O 1
ATOM 749 N N . GLU A 1 95 ? 10.969 -18.812 3.402 1 88.94 95 GLU A N 1
ATOM 750 C CA . GLU A 1 95 ? 11.195 -20.25 3.373 1 88.94 95 GLU A CA 1
ATOM 751 C C . GLU A 1 95 ? 12.164 -20.641 2.26 1 88.94 95 GLU A C 1
ATOM 753 O O . GLU A 1 95 ? 12.258 -19.953 1.244 1 88.94 95 GLU A O 1
ATOM 758 N N . MET B 1 1 ? -30.562 -6.129 4.242 1 24.91 1 MET B N 1
ATOM 759 C CA . MET B 1 1 ? -29.453 -5.18 4.301 1 24.91 1 MET B CA 1
ATOM 760 C C . MET B 1 1 ? -28.141 -5.855 3.918 1 24.91 1 MET B C 1
ATOM 762 O O . MET B 1 1 ? -27.719 -6.812 4.57 1 24.91 1 MET B O 1
ATOM 766 N N . ILE B 1 2 ? -27.891 -5.988 2.631 1 33.75 2 ILE B N 1
ATOM 767 C CA . ILE B 1 2 ? -26.703 -6.672 2.117 1 33.75 2 ILE B CA 1
ATOM 768 C C . ILE B 1 2 ? -25.453 -6.133 2.812 1 33.75 2 ILE B C 1
ATOM 770 O O . ILE B 1 2 ? -25.234 -4.918 2.857 1 33.75 2 ILE B O 1
ATOM 774 N N . ALA B 1 3 ? -25.109 -6.711 3.771 1 33.34 3 ALA B N 1
ATOM 775 C CA . ALA B 1 3 ? -23.875 -6.324 4.434 1 33.34 3 ALA B CA 1
ATOM 776 C C . ALA B 1 3 ? -22.828 -5.867 3.418 1 33.34 3 ALA B C 1
ATOM 778 O O . ALA B 1 3 ? -22.562 -6.562 2.434 1 33.34 3 ALA B O 1
ATOM 779 N N . ALA B 1 4 ? -22.828 -4.703 3.074 1 38.19 4 ALA B N 1
ATOM 780 C CA . ALA B 1 4 ? -21.734 -4.227 2.217 1 38.19 4 ALA B CA 1
ATOM 781 C C . ALA B 1 4 ? -20.406 -4.879 2.596 1 38.19 4 ALA B C 1
ATOM 783 O O . ALA B 1 4 ? -19.953 -4.762 3.736 1 38.19 4 ALA B O 1
ATOM 784 N N . GLN B 1 5 ? -20.172 -6.078 2.393 1 38.88 5 GLN B N 1
ATOM 785 C CA . GLN B 1 5 ? -18.891 -6.723 2.668 1 38.88 5 GLN B CA 1
ATOM 786 C C . GLN B 1 5 ? -17.734 -5.785 2.355 1 38.88 5 GLN B C 1
ATOM 788 O O . GLN B 1 5 ? -17.516 -5.41 1.2 1 38.88 5 GLN B O 1
ATOM 793 N N . SER B 1 6 ? -17.422 -4.875 3.113 1 49.34 6 SER B N 1
ATOM 794 C CA . SER B 1 6 ? -16.328 -3.934 2.949 1 49.34 6 SER B CA 1
ATOM 795 C C . SER B 1 6 ? -15.07 -4.637 2.436 1 49.34 6 SER B C 1
ATOM 797 O O . SER B 1 6 ? -14.445 -5.406 3.162 1 49.34 6 SER B O 1
ATOM 799 N N . GLU B 1 7 ? -15.141 -5.148 1.237 1 56.53 7 GLU B N 1
ATOM 800 C CA . GLU B 1 7 ? -14.031 -5.828 0.58 1 56.53 7 GLU B CA 1
ATOM 801 C C . GLU B 1 7 ? -12.852 -4.879 0.356 1 56.53 7 GLU B C 1
ATOM 803 O O . GLU B 1 7 ? -13.055 -3.688 0.109 1 56.53 7 GLU B O 1
ATOM 808 N N . LEU B 1 8 ? -11.844 -5.125 1.193 1 64.5 8 LEU B N 1
ATOM 809 C CA . LEU B 1 8 ? -10.617 -4.395 0.9 1 64.5 8 LEU B CA 1
ATOM 810 C C . LEU B 1 8 ? -10.461 -4.18 -0.602 1 64.5 8 LEU B C 1
ATOM 812 O O . LEU B 1 8 ? -10.32 -5.141 -1.359 1 64.5 8 LEU B O 1
ATOM 816 N N . SER B 1 9 ? -10.875 -2.951 -1.025 1 83.81 9 SER B N 1
ATOM 817 C CA . SER B 1 9 ? -10.812 -2.629 -2.447 1 83.81 9 SER B CA 1
ATOM 818 C C . SER B 1 9 ? -9.391 -2.303 -2.881 1 83.81 9 SER B C 1
ATOM 820 O O . SER B 1 9 ? -8.57 -1.887 -2.064 1 83.81 9 SER B O 1
ATOM 822 N N . MET B 1 10 ? -9.102 -2.555 -4.094 1 94.19 10 MET B N 1
ATOM 823 C CA . MET B 1 10 ? -7.801 -2.287 -4.699 1 94.19 10 MET B CA 1
ATOM 824 C C . MET B 1 10 ? -7.57 -0.789 -4.855 1 94.19 10 MET B C 1
ATOM 826 O O . MET B 1 10 ? -8.469 -0.059 -5.281 1 94.19 10 MET B O 1
ATOM 830 N N . ARG B 1 11 ? -6.391 -0.315 -4.527 1 96.19 11 ARG B N 1
ATOM 831 C CA . ARG B 1 11 ? -5.977 1.07 -4.719 1 96.19 11 ARG B CA 1
ATOM 832 C C . ARG B 1 11 ? -5.309 1.26 -6.078 1 96.19 11 ARG B C 1
ATOM 834 O O . ARG B 1 11 ? -4.711 0.325 -6.621 1 96.19 11 ARG B O 1
ATOM 841 N N . PHE B 1 12 ? -5.371 2.475 -6.566 1 96.5 12 PHE B N 1
ATOM 842 C CA . PHE B 1 12 ? -4.762 2.836 -7.84 1 96.5 12 PHE B CA 1
ATOM 843 C C . PHE B 1 12 ? -3.744 3.957 -7.656 1 96.5 12 PHE B C 1
ATOM 845 O O . PHE B 1 12 ? -4.109 5.133 -7.621 1 96.5 12 PHE B O 1
ATOM 852 N N . ASP B 1 13 ? -2.486 3.551 -7.559 1 96 13 ASP B N 1
ATOM 853 C CA . ASP B 1 13 ? -1.441 4.5 -7.191 1 96 13 ASP B CA 1
ATOM 854 C C . ASP B 1 13 ? -0.824 5.145 -8.43 1 96 13 ASP B C 1
ATOM 856 O O . ASP B 1 13 ? -1.129 4.75 -9.555 1 96 13 ASP B O 1
ATOM 860 N N . ALA B 1 14 ? -0.096 6.223 -8.266 1 96.5 14 ALA B N 1
ATOM 861 C CA . ALA B 1 14 ? 0.634 6.945 -9.297 1 96.5 14 ALA B CA 1
ATOM 862 C C . ALA B 1 14 ? 2.141 6.781 -9.125 1 96.5 14 ALA B C 1
ATOM 864 O O . ALA B 1 14 ? 2.613 6.434 -8.039 1 96.5 14 ALA B O 1
ATOM 865 N N . ASP B 1 15 ? 2.895 7.098 -10.156 1 94.38 15 ASP B N 1
ATOM 866 C CA . ASP B 1 15 ? 4.344 6.914 -10.172 1 94.38 15 ASP B CA 1
ATOM 867 C C . ASP B 1 15 ? 5.02 7.793 -9.125 1 94.38 15 ASP B C 1
ATOM 869 O O . ASP B 1 15 ? 6.102 7.457 -8.633 1 94.38 15 ASP B O 1
ATOM 873 N N . TRP B 1 16 ? 4.414 8.867 -8.852 1 96.81 16 TRP B N 1
ATOM 874 C CA . TRP B 1 16 ? 5.039 9.805 -7.926 1 96.81 16 TRP B CA 1
ATOM 875 C C . TRP B 1 16 ? 4.898 9.328 -6.484 1 96.81 16 TRP B C 1
ATOM 877 O O . TRP B 1 16 ? 5.547 9.852 -5.578 1 96.81 16 TRP B O 1
ATOM 887 N N . MET B 1 17 ? 4.035 8.305 -6.215 1 97.38 17 MET B N 1
ATOM 888 C CA . MET B 1 17 ? 3.775 7.852 -4.852 1 97.38 17 MET B CA 1
ATOM 889 C C . MET B 1 17 ? 4.871 6.902 -4.379 1 97.38 17 MET B C 1
ATOM 891 O O . MET B 1 17 ? 5.473 6.191 -5.184 1 97.38 17 MET B O 1
ATOM 895 N N . SER B 1 18 ? 5.027 6.914 -3 1 95.56 18 SER B N 1
ATOM 896 C CA . SER B 1 18 ? 5.941 6.004 -2.318 1 95.56 18 SER B CA 1
ATOM 897 C C . SER B 1 18 ? 5.191 5.055 -1.391 1 95.56 18 SER B C 1
ATOM 899 O O . SER B 1 18 ? 3.998 5.246 -1.134 1 95.56 18 SER B O 1
ATOM 901 N N . ARG B 1 19 ? 5.949 4.023 -0.882 1 94 19 ARG B N 1
ATOM 902 C CA . ARG B 1 19 ? 5.359 3.064 0.045 1 94 19 ARG B CA 1
ATOM 903 C C . ARG B 1 19 ? 4.879 3.758 1.315 1 94 19 ARG B C 1
ATOM 905 O O . ARG B 1 19 ? 3.854 3.373 1.887 1 94 19 ARG B O 1
ATOM 912 N N . ALA B 1 20 ? 5.613 4.727 1.691 1 96.62 20 ALA B N 1
ATOM 913 C CA . ALA B 1 20 ? 5.281 5.449 2.918 1 96.62 20 ALA B CA 1
ATOM 914 C C . ALA B 1 20 ? 3.912 6.113 2.807 1 96.62 20 ALA B C 1
ATOM 916 O O . ALA B 1 20 ? 3.209 6.277 3.809 1 96.62 20 ALA B O 1
ATOM 917 N N . ASP B 1 21 ? 3.545 6.492 1.605 1 98.31 21 ASP B N 1
ATOM 918 C CA . ASP B 1 21 ? 2.322 7.262 1.401 1 98.31 21 ASP B CA 1
ATOM 919 C C . ASP B 1 21 ? 1.095 6.477 1.855 1 98.31 21 ASP B C 1
ATOM 921 O O . ASP B 1 21 ? 0.237 7.008 2.562 1 98.31 21 ASP B O 1
ATOM 925 N N . ASP B 1 22 ? 1.043 5.242 1.482 1 97.75 22 ASP B N 1
ATOM 926 C CA . ASP B 1 22 ? -0.082 4.406 1.891 1 97.75 22 ASP B CA 1
ATOM 927 C C . ASP B 1 22 ? -0.155 4.289 3.412 1 97.75 22 ASP B C 1
ATOM 929 O O . ASP B 1 22 ? -1.238 4.359 3.994 1 97.75 22 ASP B O 1
ATOM 933 N N . ARG B 1 23 ? 0.952 4.145 4.039 1 97.62 23 ARG B N 1
ATOM 934 C CA . ARG B 1 23 ? 0.994 3.977 5.488 1 97.62 23 ARG B CA 1
ATOM 935 C C . ARG B 1 23 ? 0.6 5.266 6.203 1 97.62 23 ARG B C 1
ATOM 937 O O . ARG B 1 23 ? -0.126 5.23 7.199 1 97.62 23 ARG B O 1
ATOM 944 N N . ILE B 1 24 ? 1.112 6.312 5.684 1 98.5 24 ILE B N 1
ATOM 945 C CA . ILE B 1 24 ? 0.758 7.609 6.246 1 98.5 24 ILE B CA 1
ATOM 946 C C . ILE B 1 24 ? -0.75 7.824 6.137 1 98.5 24 ILE B C 1
ATOM 948 O O . ILE B 1 24 ? -1.406 8.172 7.117 1 98.5 24 ILE B O 1
ATOM 952 N N . LEU B 1 25 ? -1.316 7.633 4.949 1 98.5 25 LEU B N 1
ATOM 953 C CA . LEU B 1 25 ? -2.746 7.816 4.727 1 98.5 25 LEU B CA 1
ATOM 954 C C . LEU B 1 25 ? -3.561 6.887 5.621 1 98.5 25 LEU B C 1
ATOM 956 O O . LEU B 1 25 ? -4.555 7.309 6.219 1 98.5 25 LEU B O 1
ATOM 960 N N . GLU B 1 26 ? -3.174 5.652 5.738 1 97.56 26 GLU B N 1
ATOM 961 C CA . GLU B 1 26 ? -3.867 4.691 6.59 1 97.56 26 GLU B CA 1
ATOM 962 C C . GLU B 1 26 ? -3.844 5.129 8.047 1 97.56 26 GLU B C 1
ATOM 964 O O . GLU B 1 26 ? -4.859 5.047 8.742 1 97.56 26 GLU B O 1
ATOM 969 N N . HIS B 1 27 ? -2.689 5.508 8.492 1 97.81 27 HIS B N 1
ATOM 970 C CA . HIS B 1 27 ? -2.547 5.941 9.875 1 97.81 27 HIS B CA 1
ATOM 971 C C . HIS B 1 27 ? -3.498 7.09 10.195 1 97.81 27 HIS B C 1
ATOM 973 O O . HIS B 1 27 ? -4.238 7.035 11.18 1 97.81 27 HIS B O 1
ATOM 979 N N . LEU B 1 28 ? -3.457 8.062 9.367 1 98.25 28 LEU B N 1
ATOM 980 C CA . LEU B 1 28 ? -4.273 9.242 9.617 1 98.25 28 LEU B CA 1
ATOM 981 C C . LEU B 1 28 ? -5.758 8.914 9.508 1 98.25 28 LEU B C 1
ATOM 983 O O . LEU B 1 28 ? -6.582 9.492 10.219 1 98.25 28 LEU B O 1
ATOM 987 N N . SER B 1 29 ? -6.09 8.094 8.586 1 97.62 29 SER B N 1
ATOM 988 C CA . SER B 1 29 ? -7.477 7.648 8.453 1 97.62 29 SER B CA 1
ATOM 989 C C . SER B 1 29 ? -7.957 6.969 9.734 1 97.62 29 SER B C 1
ATOM 991 O O . SER B 1 29 ? -9.094 7.176 10.164 1 97.62 29 SER B O 1
ATOM 993 N N . GLU B 1 30 ? -7.164 6.195 10.328 1 95.69 30 GLU B N 1
ATOM 994 C CA . GLU B 1 30 ? -7.535 5.387 11.484 1 95.69 30 GLU B CA 1
ATOM 995 C C . GLU B 1 30 ? -7.41 6.184 12.781 1 95.69 30 GLU B C 1
ATOM 997 O O . GLU B 1 30 ? -8.305 6.1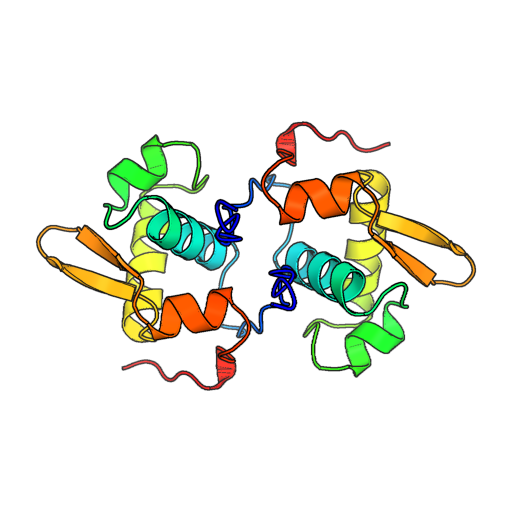45 13.625 1 95.69 30 GLU B O 1
ATOM 1002 N N . ALA B 1 31 ? -6.324 6.926 12.93 1 95.62 31 ALA B N 1
ATOM 1003 C CA . ALA B 1 31 ? -5.977 7.516 14.219 1 95.62 31 ALA B CA 1
ATOM 1004 C C . ALA B 1 31 ? -6.371 8.992 14.273 1 95.62 31 ALA B C 1
ATOM 1006 O O . ALA B 1 31 ? -6.422 9.586 15.352 1 95.62 31 ALA B O 1
ATOM 1007 N N . GLY B 1 32 ? -6.637 9.539 13.102 1 97.38 32 GLY B N 1
ATOM 1008 C CA . GLY B 1 32 ? -6.922 10.961 13.031 1 97.38 32 GLY B CA 1
ATOM 1009 C C . GLY B 1 32 ? -5.68 11.812 12.836 1 97.38 32 GLY B C 1
ATOM 1010 O O . GLY B 1 32 ? -4.59 11.281 12.617 1 97.38 32 GLY B O 1
ATOM 1011 N N . PRO B 1 33 ? -5.887 13.133 12.883 1 98.69 33 PRO B N 1
ATOM 1012 C CA . PRO B 1 33 ? -4.777 14.055 12.633 1 98.69 33 PRO B CA 1
ATOM 1013 C C . PRO B 1 33 ? -3.555 13.758 13.5 1 98.69 33 PRO B C 1
ATOM 1015 O O . PRO B 1 33 ? -3.695 13.406 14.672 1 98.69 33 PRO B O 1
ATOM 1018 N N . ASP B 1 34 ? -2.357 13.984 12.93 1 98.62 34 ASP B N 1
ATOM 1019 C CA . ASP B 1 34 ? -1.115 13.648 13.625 1 98.62 34 ASP B CA 1
ATOM 1020 C C . ASP B 1 34 ? 0.063 14.422 13.031 1 98.62 34 ASP B C 1
ATOM 1022 O O . ASP B 1 34 ? -0.091 15.133 12.039 1 98.62 34 ASP B O 1
ATOM 1026 N N . THR B 1 35 ? 1.208 14.297 13.703 1 98.75 35 THR B N 1
ATOM 1027 C CA . THR B 1 35 ? 2.426 14.961 13.242 1 98.75 35 THR B CA 1
ATOM 1028 C C . THR B 1 35 ? 3.439 13.938 12.742 1 98.75 35 THR B C 1
ATOM 1030 O O . THR B 1 35 ? 3.422 12.781 13.164 1 98.75 35 THR B O 1
ATOM 1033 N N . PRO B 1 36 ? 4.293 14.391 11.844 1 98.56 36 PRO B N 1
ATOM 1034 C CA . PRO B 1 36 ? 5.352 13.484 11.391 1 98.56 36 PRO B CA 1
ATOM 1035 C C . PRO B 1 36 ? 6.152 12.883 12.539 1 98.56 36 PRO B C 1
ATOM 1037 O O . PRO B 1 36 ? 6.492 11.695 12.508 1 98.56 36 PRO B O 1
ATOM 1040 N N . LYS B 1 37 ? 6.422 13.68 13.57 1 98.12 37 LYS B N 1
ATOM 1041 C CA . LYS B 1 37 ? 7.156 13.18 14.727 1 98.12 37 LYS B CA 1
ATOM 1042 C C . LYS B 1 37 ? 6.391 12.062 15.422 1 98.12 37 LYS B C 1
ATOM 1044 O O . LYS B 1 37 ? 6.945 10.992 15.695 1 98.12 37 LYS B O 1
ATOM 1049 N N . LYS B 1 38 ? 5.188 12.297 15.781 1 98.19 38 LYS B N 1
ATOM 1050 C CA . LYS B 1 38 ? 4.387 11.305 16.484 1 98.19 38 LYS B CA 1
ATOM 1051 C C . LYS B 1 38 ? 4.195 10.055 15.625 1 98.19 38 LYS B C 1
ATOM 1053 O O . LYS B 1 38 ? 4.199 8.93 16.141 1 98.19 38 LYS B O 1
ATOM 1058 N N . MET B 1 39 ? 4.039 10.195 14.312 1 98 39 MET B N 1
ATOM 1059 C CA . MET B 1 39 ? 3.928 9.047 13.414 1 98 39 MET B CA 1
ATOM 1060 C C . MET B 1 39 ? 5.199 8.203 13.453 1 98 39 MET B C 1
ATOM 1062 O O . MET B 1 39 ? 5.141 6.984 13.594 1 98 39 MET B O 1
ATOM 1066 N N . ALA B 1 40 ? 6.309 8.867 13.367 1 97.62 40 ALA B N 1
ATOM 1067 C CA . ALA B 1 40 ? 7.586 8.156 13.383 1 97.62 40 ALA B CA 1
ATOM 1068 C C . ALA B 1 40 ? 7.789 7.414 14.695 1 97.62 40 ALA B C 1
ATOM 1070 O O . ALA B 1 40 ? 8.344 6.312 14.719 1 97.62 40 ALA B O 1
ATOM 1071 N N . ASP B 1 41 ? 7.246 7.984 15.758 1 96.75 41 ASP B N 1
ATOM 1072 C CA . ASP B 1 41 ? 7.441 7.422 17.094 1 96.75 41 ASP B CA 1
ATOM 1073 C C . ASP B 1 41 ? 6.465 6.281 17.359 1 96.75 41 ASP B C 1
ATOM 1075 O O . ASP B 1 41 ? 6.645 5.508 18.297 1 96.75 41 ASP B O 1
ATOM 1079 N N . SER B 1 42 ? 5.344 6.176 16.656 1 91.62 42 SER B N 1
ATOM 1080 C CA . SER B 1 42 ? 4.254 5.246 16.922 1 91.62 42 SER B CA 1
ATOM 1081 C C . SER B 1 42 ? 4.633 3.822 16.531 1 91.62 42 SER B C 1
ATOM 1083 O O . SER B 1 42 ? 4.008 2.861 16.984 1 91.62 42 SER B O 1
ATOM 1085 N N . ASP B 1 43 ? 5.637 3.523 15.719 1 86.94 43 ASP B N 1
ATOM 1086 C CA . ASP B 1 43 ? 6.039 2.225 15.188 1 86.94 43 ASP B CA 1
ATOM 1087 C C . ASP B 1 43 ? 5.031 1.712 14.164 1 86.94 43 ASP B C 1
ATOM 1089 O O . ASP B 1 43 ? 5.082 0.547 13.766 1 86.94 43 ASP B O 1
ATOM 1093 N N . ARG B 1 44 ? 4.043 2.443 13.883 1 91.19 44 ARG B N 1
ATOM 1094 C CA . ARG B 1 44 ? 3.039 2.082 12.883 1 91.19 44 ARG B CA 1
ATOM 1095 C C . ARG B 1 44 ? 3.473 2.527 11.492 1 91.19 44 ARG B C 1
ATOM 1097 O O . ARG B 1 44 ? 3.342 1.772 10.523 1 91.19 44 ARG B O 1
ATOM 1104 N N . VAL B 1 45 ? 3.881 3.68 11.391 1 95.56 45 VAL B N 1
ATOM 1105 C CA . VAL B 1 45 ? 4.496 4.207 10.18 1 95.56 45 VAL B CA 1
ATOM 1106 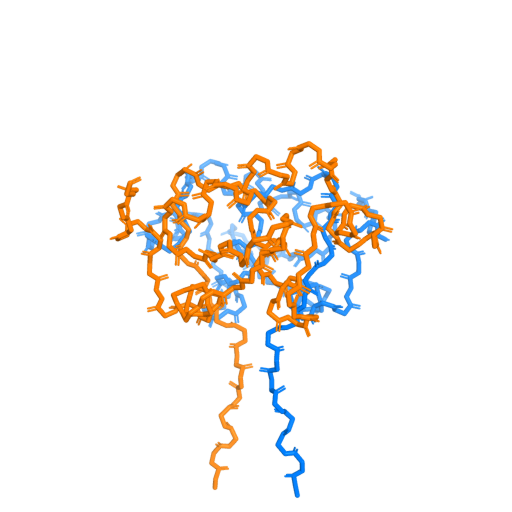C C . VAL B 1 45 ? 6.016 4.082 10.273 1 95.56 45 VAL B C 1
ATOM 1108 O O . VAL B 1 45 ? 6.672 4.906 10.906 1 95.56 45 VAL B O 1
ATOM 1111 N N . ARG B 1 46 ? 6.59 3.148 9.703 1 95.94 46 ARG B N 1
ATOM 1112 C CA . ARG B 1 46 ? 7.957 2.715 9.969 1 95.94 46 ARG B CA 1
ATOM 1113 C C . ARG B 1 46 ? 8.938 3.367 8.992 1 95.94 46 ARG B C 1
ATOM 1115 O O . ARG B 1 46 ? 9.656 2.676 8.266 1 95.94 46 ARG B O 1
ATOM 1122 N N . PHE B 1 47 ? 8.969 4.598 8.961 1 96.19 47 PHE B N 1
ATOM 1123 C CA . PHE B 1 47 ? 9.891 5.441 8.211 1 96.19 47 PHE B CA 1
ATOM 1124 C C . PHE B 1 47 ? 10.477 6.527 9.102 1 96.19 47 PHE B C 1
ATOM 1126 O O . PHE B 1 47 ? 9.984 6.77 10.211 1 96.19 47 PHE B O 1
ATOM 1133 N N . SER B 1 48 ? 11.508 7.117 8.703 1 96.62 48 SER B N 1
ATOM 1134 C CA . SER B 1 48 ? 12.109 8.195 9.484 1 96.62 48 SER B CA 1
ATOM 1135 C C . SER B 1 48 ? 11.195 9.414 9.539 1 96.62 48 SER B C 1
ATOM 1137 O O . SER B 1 48 ? 10.398 9.641 8.617 1 96.62 48 SER B O 1
ATOM 1139 N N . ARG B 1 49 ? 11.336 10.148 10.57 1 97.81 49 ARG B N 1
ATOM 1140 C CA . ARG B 1 49 ? 10.578 11.383 10.719 1 97.81 49 ARG B CA 1
ATOM 1141 C C . ARG B 1 49 ? 10.773 12.297 9.508 1 97.81 49 ARG B C 1
ATOM 1143 O O . ARG B 1 49 ? 9.805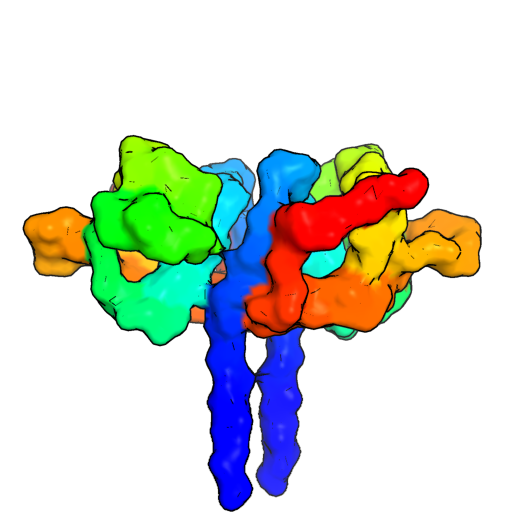 12.867 8.992 1 97.81 49 ARG B O 1
ATOM 1150 N N . GLN B 1 50 ? 11.961 12.422 9.055 1 98.31 50 GLN B N 1
ATOM 1151 C CA . GLN B 1 50 ? 12.25 13.281 7.91 1 98.31 50 GLN B CA 1
ATOM 1152 C C . GLN B 1 50 ? 11.523 12.789 6.66 1 98.31 50 GLN B C 1
ATOM 1154 O O . GLN B 1 50 ? 10.93 13.586 5.93 1 98.31 50 GLN B O 1
ATOM 1159 N N . HIS B 1 51 ? 11.617 11.547 6.43 1 98.19 51 HIS B N 1
ATOM 1160 C CA . HIS B 1 51 ? 10.953 10.984 5.262 1 98.19 51 HIS B CA 1
ATOM 1161 C C . HIS B 1 51 ? 9.438 11.164 5.352 1 98.19 51 HIS B C 1
ATOM 1163 O O . HIS B 1 51 ? 8.797 11.523 4.363 1 98.19 51 HIS B O 1
ATOM 1169 N N . ILE B 1 52 ? 8.883 10.914 6.48 1 98.56 52 ILE B N 1
ATOM 1170 C CA . ILE B 1 52 ? 7.449 11.102 6.68 1 98.56 52 ILE B CA 1
ATOM 1171 C C . ILE B 1 52 ? 7.074 12.555 6.41 1 98.56 52 ILE B C 1
ATOM 1173 O O . ILE B 1 52 ? 6.074 12.828 5.738 1 98.56 52 ILE B O 1
ATOM 1177 N N . ASN B 1 53 ? 7.828 13.406 6.922 1 98.62 53 ASN B N 1
ATOM 1178 C CA . ASN B 1 53 ? 7.578 14.828 6.707 1 98.62 53 ASN B CA 1
ATOM 1179 C C . ASN B 1 53 ? 7.574 15.172 5.223 1 98.62 53 ASN B C 1
ATOM 1181 O O . ASN B 1 53 ? 6.664 15.852 4.742 1 98.62 53 ASN B O 1
ATOM 1185 N N . ASP B 1 54 ? 8.578 14.742 4.492 1 98.75 54 ASP B N 1
ATOM 1186 C CA . ASP B 1 54 ? 8.68 15.008 3.062 1 98.75 54 ASP B CA 1
ATOM 1187 C C . ASP B 1 54 ? 7.477 14.461 2.309 1 98.75 54 ASP B C 1
ATOM 1189 O O . ASP B 1 54 ? 6.934 15.125 1.424 1 98.75 54 ASP B O 1
ATOM 1193 N N . ARG B 1 55 ? 7.125 13.273 2.676 1 98.69 55 ARG B N 1
ATOM 1194 C CA . ARG B 1 55 ? 5.996 12.648 1.992 1 98.69 55 ARG B CA 1
ATOM 1195 C C . ARG B 1 55 ? 4.688 13.359 2.338 1 98.69 55 ARG B C 1
ATOM 1197 O O . ARG B 1 55 ? 3.805 13.492 1.489 1 98.69 55 ARG B O 1
ATOM 1204 N N . CYS B 1 56 ? 4.508 13.773 3.617 1 98.88 56 CYS B N 1
ATOM 1205 C CA . CYS B 1 56 ? 3.32 14.539 3.973 1 98.88 56 CYS B CA 1
ATOM 1206 C C . CYS B 1 56 ? 3.188 15.773 3.092 1 98.88 56 CYS B C 1
ATOM 1208 O O . CYS B 1 56 ? 2.096 16.094 2.621 1 98.88 56 CYS B O 1
ATOM 1210 N N . LYS B 1 57 ? 4.27 16.469 2.875 1 98.81 57 LYS B N 1
ATOM 1211 C CA . LYS B 1 57 ? 4.246 17.656 2.012 1 98.81 57 LYS B CA 1
ATOM 1212 C C . LYS B 1 57 ? 3.797 17.281 0.6 1 98.81 57 LYS B C 1
ATOM 1214 O O . LYS B 1 57 ? 2.959 17.984 0.015 1 98.81 57 LYS B O 1
ATOM 1219 N N . THR B 1 58 ? 4.34 16.281 0.083 1 98.88 58 THR B N 1
ATOM 1220 C CA . THR B 1 58 ? 3.973 15.82 -1.252 1 98.88 58 THR B CA 1
ATOM 1221 C C . THR B 1 58 ? 2.492 15.461 -1.312 1 98.88 58 THR B C 1
ATOM 1223 O O . THR B 1 58 ? 1.793 15.836 -2.254 1 98.88 58 THR B O 1
ATOM 1226 N N . LEU B 1 59 ? 2.002 14.727 -0.338 1 98.88 59 LEU B N 1
ATOM 1227 C CA . LEU B 1 59 ? 0.608 14.297 -0.296 1 98.88 59 LEU B CA 1
ATOM 1228 C C . LEU B 1 59 ? -0.329 15.5 -0.194 1 98.88 59 LEU B C 1
ATOM 1230 O O . LEU B 1 59 ? -1.446 15.461 -0.714 1 98.88 59 LEU B O 1
ATOM 1234 N N . VAL B 1 60 ? 0.116 16.562 0.482 1 98.94 60 VAL B N 1
ATOM 1235 C CA . VAL B 1 60 ? -0.653 17.797 0.524 1 98.94 60 VAL B CA 1
ATOM 1236 C C . VAL B 1 60 ? -0.706 18.422 -0.869 1 98.94 60 VAL B C 1
ATOM 1238 O O . VAL B 1 60 ? -1.766 18.859 -1.32 1 98.94 60 VAL B O 1
ATOM 1241 N N . GLU B 1 61 ? 0.44 18.453 -1.554 1 98.81 61 GLU B N 1
ATOM 1242 C CA . GLU B 1 61 ? 0.5 19.016 -2.9 1 98.81 61 GLU B CA 1
ATOM 1243 C C . GLU B 1 61 ? -0.509 18.328 -3.824 1 98.81 61 GLU B C 1
ATOM 1245 O O . GLU B 1 61 ? -1.084 18.984 -4.703 1 98.81 61 GLU B O 1
ATOM 1250 N N . TYR B 1 62 ? -0.743 17.078 -3.58 1 98.81 62 TYR B N 1
ATOM 1251 C CA . TYR B 1 62 ? -1.619 16.312 -4.465 1 98.81 62 TYR B CA 1
ATOM 1252 C C . TYR B 1 62 ? -3.021 16.203 -3.881 1 98.81 62 TYR B C 1
ATOM 1254 O O . TYR B 1 62 ? -3.877 15.508 -4.43 1 98.81 62 TYR B O 1
ATOM 1262 N N . GLY B 1 63 ? -3.244 16.781 -2.754 1 98.75 63 GLY B N 1
ATOM 1263 C CA . GLY B 1 63 ? -4.582 16.938 -2.215 1 98.75 63 GLY B CA 1
ATOM 1264 C C . GLY B 1 63 ? -5.051 15.758 -1.396 1 98.75 63 GLY B C 1
ATOM 1265 O O . GLY B 1 63 ? -6.223 15.672 -1.027 1 98.75 63 GLY B O 1
ATOM 1266 N N . LEU B 1 64 ? -4.16 14.859 -1.096 1 98.88 64 LEU B N 1
ATOM 1267 C CA . LEU B 1 64 ? -4.543 13.68 -0.328 1 98.88 64 LEU B CA 1
ATOM 1268 C C . LEU B 1 64 ? -4.465 13.953 1.17 1 98.88 64 LEU B C 1
ATOM 1270 O O . LEU B 1 64 ? -5.074 13.242 1.971 1 98.88 64 LEU B O 1
ATOM 1274 N N . LEU B 1 65 ? -3.672 14.906 1.536 1 98.94 65 LEU B N 1
ATOM 1275 C CA . LEU B 1 65 ? -3.604 15.406 2.906 1 98.94 65 LEU B CA 1
ATOM 1276 C C . LEU B 1 65 ? -3.873 16.906 2.959 1 98.94 65 LEU B C 1
ATOM 1278 O O . LEU B 1 65 ? -3.783 17.594 1.938 1 98.94 65 LEU B O 1
ATOM 1282 N N . VAL B 1 66 ? -4.219 17.328 4.137 1 98.88 66 VAL B N 1
ATOM 1283 C CA . VAL B 1 66 ? -4.266 18.75 4.457 1 98.88 66 VAL B CA 1
ATOM 1284 C C . VAL B 1 66 ? -3.355 19.047 5.645 1 98.88 66 VAL B C 1
ATOM 1286 O O . VAL B 1 66 ? -3.24 18.234 6.562 1 98.88 66 VAL B O 1
ATOM 1289 N N . HIS B 1 67 ? -2.68 20.125 5.527 1 98.81 67 HIS B N 1
ATOM 1290 C CA . HIS B 1 67 ? -1.911 20.641 6.656 1 98.81 67 HIS B CA 1
ATOM 1291 C C . HIS B 1 67 ? -2.762 21.562 7.523 1 98.81 67 HIS B C 1
ATOM 1293 O O . HIS B 1 67 ? -3.246 22.594 7.051 1 98.81 67 HIS B O 1
ATOM 1299 N N . LEU B 1 68 ? -2.896 21.266 8.812 1 98.62 68 LEU B N 1
ATOM 1300 C CA . LEU B 1 68 ? -3.818 21.984 9.688 1 98.62 68 LEU B CA 1
ATOM 1301 C C . LEU B 1 68 ? -3.09 23.078 10.469 1 98.62 68 LEU B C 1
ATOM 1303 O O . LEU B 1 68 ? -3.711 23.812 11.234 1 98.62 68 LEU B O 1
ATOM 1307 N N . GLY B 1 69 ? -1.806 23.188 10.258 1 97.94 69 GLY B N 1
ATOM 1308 C CA . GLY B 1 69 ? -0.976 24.109 11.016 1 97.94 69 GLY B CA 1
ATOM 1309 C C . GLY B 1 69 ? -0.189 23.438 12.117 1 97.94 69 GLY B C 1
ATOM 1310 O O . GLY B 1 69 ? -0.569 22.359 12.594 1 97.94 69 GLY B O 1
ATOM 1311 N N . ASN B 1 70 ? 0.991 24 12.492 1 97.19 70 ASN B N 1
ATOM 1312 C CA . ASN B 1 70 ? 1.836 23.516 13.578 1 97.19 70 ASN B CA 1
ATOM 1313 C C . ASN B 1 70 ? 2.285 22.078 13.359 1 97.19 70 ASN B C 1
ATOM 1315 O O . ASN B 1 70 ? 2.324 21.297 14.305 1 97.19 70 ASN B O 1
ATOM 1319 N N . GLY B 1 71 ? 2.389 21.703 12.141 1 98.06 71 GLY B N 1
ATOM 1320 C CA . GLY B 1 71 ? 2.957 20.406 11.797 1 98.06 71 GLY B CA 1
ATOM 1321 C C . GLY B 1 71 ? 1.936 19.281 11.805 1 98.06 71 GLY B C 1
ATOM 1322 O O . GLY B 1 71 ? 2.291 18.109 11.648 1 98.06 71 GLY B O 1
ATOM 1323 N N . VAL B 1 72 ? 0.665 19.641 11.977 1 98.81 72 VAL B N 1
ATOM 1324 C CA . VAL B 1 72 ? -0.383 18.641 12.07 1 98.81 72 VAL B CA 1
ATOM 1325 C C . VAL B 1 72 ? -1.009 18.406 10.695 1 98.81 72 VAL B C 1
ATOM 1327 O O . VAL B 1 72 ? -1.38 19.359 10.008 1 98.81 72 VAL B O 1
ATOM 1330 N N . TYR B 1 73 ? -1.042 17.141 10.25 1 98.88 73 TYR B N 1
ATOM 1331 C CA . TYR B 1 73 ? -1.648 16.75 8.984 1 98.88 73 TYR B CA 1
ATOM 1332 C C . TYR B 1 73 ? -2.893 15.898 9.211 1 98.88 73 TYR B C 1
ATOM 1334 O O . TYR B 1 73 ? -2.998 15.203 10.227 1 98.88 73 TYR B O 1
ATOM 1342 N N . ASP B 1 74 ? -3.779 15.984 8.336 1 98.88 74 ASP B N 1
ATOM 1343 C CA . ASP B 1 74 ? -4.949 15.109 8.336 1 98.88 74 ASP B CA 1
ATOM 1344 C C . ASP B 1 74 ? -5.273 14.625 6.922 1 98.88 74 ASP B C 1
ATOM 1346 O O . ASP B 1 74 ? -4.855 15.242 5.938 1 98.88 74 ASP B O 1
ATOM 1350 N N . ILE B 1 75 ? -5.918 13.547 6.816 1 98.81 75 ILE B N 1
ATOM 1351 C CA . ILE B 1 75 ? -6.316 13 5.523 1 98.81 75 ILE B CA 1
ATOM 1352 C C . ILE B 1 75 ? -7.547 13.734 5.008 1 98.81 75 ILE B C 1
ATOM 1354 O O . ILE B 1 75 ? -8.422 14.125 5.785 1 98.81 75 ILE B O 1
ATOM 1358 N N . THR B 1 76 ? -7.598 13.938 3.703 1 98.88 76 THR B N 1
ATOM 1359 C CA . THR B 1 76 ? -8.734 14.586 3.064 1 98.88 76 THR B CA 1
ATOM 1360 C C . THR B 1 76 ? -9.75 13.547 2.582 1 98.88 76 THR B C 1
ATOM 1362 O O . THR B 1 76 ? -9.516 12.344 2.697 1 98.88 76 THR B O 1
ATOM 1365 N N . ARG B 1 77 ? -10.844 14.055 2.061 1 98.25 77 ARG B N 1
ATOM 1366 C CA . ARG B 1 77 ? -11.812 13.164 1.415 1 98.25 77 ARG B CA 1
ATOM 1367 C C . ARG B 1 77 ? -11.172 12.43 0.241 1 98.25 77 ARG B C 1
ATOM 1369 O O . ARG B 1 77 ? -11.414 11.234 0.044 1 98.25 77 ARG B O 1
ATOM 1376 N N . ASP B 1 78 ? -10.359 13.125 -0.583 1 98.44 78 ASP B N 1
ATOM 1377 C CA . ASP B 1 78 ? -9.656 12.484 -1.689 1 98.44 78 ASP B CA 1
ATOM 1378 C C . ASP B 1 78 ? -8.719 11.391 -1.185 1 98.44 78 ASP B C 1
ATOM 1380 O O . ASP B 1 78 ? -8.609 10.328 -1.799 1 98.44 78 ASP B O 1
ATOM 1384 N N . GLY B 1 79 ? -8.039 11.695 -0.091 1 98.5 79 GLY B N 1
ATOM 1385 C CA . GLY B 1 79 ? -7.203 10.672 0.508 1 98.5 79 GLY B CA 1
ATOM 1386 C C . GLY B 1 79 ? -7.977 9.422 0.892 1 98.5 79 GLY B C 1
ATOM 1387 O O . GLY B 1 79 ? -7.512 8.305 0.655 1 98.5 79 GLY B O 1
ATOM 1388 N N . GLU B 1 80 ? -9.164 9.609 1.472 1 97.88 80 GLU B N 1
ATOM 1389 C CA . GLU B 1 80 ? -10.023 8.492 1.847 1 97.88 80 GLU B CA 1
ATOM 1390 C C . GLU B 1 80 ? -10.492 7.719 0.618 1 97.88 80 GLU B C 1
ATOM 1392 O O . GLU B 1 80 ? -10.508 6.484 0.621 1 97.88 80 GLU B O 1
ATOM 1397 N N . GLN B 1 81 ? -10.906 8.422 -0.364 1 97.5 81 GLN B N 1
ATOM 1398 C CA . GLN B 1 81 ? -11.375 7.793 -1.595 1 97.5 81 GLN B CA 1
ATOM 1399 C C . GLN B 1 81 ? -10.258 7 -2.268 1 97.5 81 GLN B C 1
ATOM 1401 O O . GLN B 1 81 ? -10.5 5.949 -2.863 1 97.5 81 GLN B O 1
ATOM 1406 N N . TYR B 1 82 ? -9.016 7.496 -2.158 1 98 82 TYR B N 1
ATOM 1407 C CA . TYR B 1 82 ? -7.867 6.758 -2.676 1 98 82 TYR B CA 1
ATOM 1408 C C . TYR B 1 82 ? -7.703 5.43 -1.944 1 98 82 TYR B C 1
ATOM 1410 O O . TYR B 1 82 ? -7.555 4.379 -2.576 1 98 82 TYR B O 1
ATOM 1418 N N . LEU B 1 83 ? -7.758 5.516 -0.635 1 96.81 83 LEU B N 1
ATOM 1419 C CA . LEU B 1 83 ? -7.613 4.297 0.157 1 96.81 83 LEU B CA 1
ATOM 1420 C C . LEU B 1 83 ? -8.719 3.301 -0.17 1 96.81 83 LEU B C 1
ATOM 1422 O O . LEU B 1 83 ? -8.492 2.088 -0.143 1 96.81 83 LEU B O 1
ATOM 1426 N N . ALA B 1 84 ? -9.898 3.826 -0.526 1 94.75 84 ALA B N 1
ATOM 1427 C CA . ALA B 1 84 ? -11.055 2.979 -0.803 1 94.75 84 ALA B CA 1
ATOM 1428 C C . ALA B 1 84 ? -11.031 2.473 -2.242 1 94.75 84 ALA B C 1
ATOM 1430 O O . ALA B 1 84 ? -11.898 1.693 -2.648 1 94.75 84 ALA B O 1
ATOM 1431 N N . GLY B 1 85 ? -10.109 2.959 -3.008 1 95.25 85 GLY B N 1
ATOM 1432 C CA . GLY B 1 85 ? -10.023 2.549 -4.398 1 95.25 85 GLY B CA 1
ATOM 1433 C C . GLY B 1 85 ? -10.977 3.303 -5.305 1 95.25 85 GLY B C 1
ATOM 1434 O O . GLY B 1 85 ? -11.242 2.875 -6.43 1 95.25 85 GLY B O 1
ATOM 1435 N N . GLU B 1 86 ? -11.453 4.34 -4.82 1 96.25 86 GLU B N 1
ATOM 1436 C CA . GLU B 1 86 ? -12.461 5.105 -5.551 1 96.25 86 GLU B CA 1
ATOM 1437 C C . GLU B 1 86 ? -11.836 6.281 -6.297 1 96.25 86 GLU B C 1
ATOM 1439 O O . GLU B 1 86 ? -12.508 6.965 -7.066 1 96.25 86 GLU B O 1
ATOM 1444 N N . LEU B 1 87 ? -10.617 6.527 -6.066 1 97.38 87 LEU B N 1
ATOM 1445 C CA . LEU B 1 87 ? -9.867 7.609 -6.699 1 97.38 87 LEU B CA 1
ATOM 1446 C C . LEU B 1 87 ? -8.555 7.098 -7.273 1 97.38 87 LEU B C 1
ATOM 1448 O O . LEU B 1 87 ? -7.801 6.398 -6.59 1 97.38 87 LEU B O 1
ATOM 1452 N N . ASP B 1 88 ? -8.32 7.352 -8.539 1 97.62 88 ASP B N 1
ATOM 1453 C CA . ASP B 1 88 ? -7.047 7.059 -9.195 1 97.62 88 ASP B CA 1
ATOM 1454 C C . ASP B 1 88 ? -6.039 8.188 -8.969 1 97.62 88 ASP B C 1
ATOM 1456 O O . ASP B 1 88 ? -6.238 9.305 -9.438 1 97.62 88 ASP B O 1
ATOM 1460 N N . ALA B 1 89 ? -4.961 7.875 -8.305 1 97.94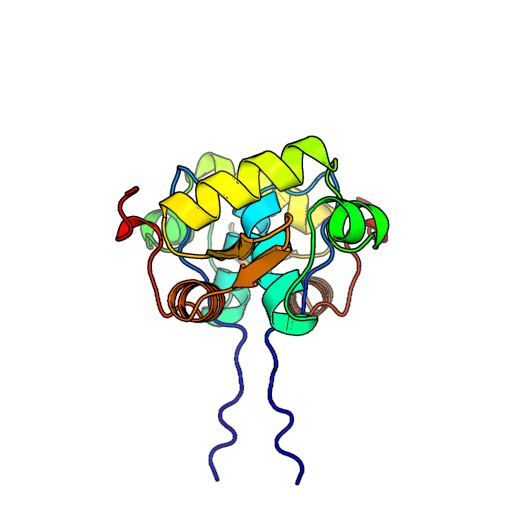 89 ALA B N 1
ATOM 1461 C CA . ALA B 1 89 ? -3.984 8.898 -7.938 1 97.94 89 ALA B CA 1
ATOM 1462 C C . ALA B 1 89 ? -3.365 9.531 -9.18 1 97.94 89 ALA B C 1
ATOM 1464 O O . ALA B 1 89 ? -2.84 10.648 -9.117 1 97.94 89 ALA B O 1
ATOM 1465 N N . ARG B 1 90 ? -3.404 8.898 -10.312 1 97.12 90 ARG B N 1
ATOM 1466 C CA . ARG B 1 90 ? -2.873 9.469 -11.547 1 97.12 90 ARG B CA 1
ATOM 1467 C C . ARG B 1 90 ? -3.697 10.672 -11.992 1 97.12 90 ARG B C 1
ATOM 1469 O O . ARG B 1 90 ? -3.258 11.453 -12.844 1 97.12 90 ARG B O 1
ATOM 1476 N N . ASP B 1 91 ? -4.914 10.727 -11.539 1 97.12 91 ASP B N 1
ATOM 1477 C CA . ASP B 1 91 ? -5.797 11.82 -11.922 1 97.12 91 ASP B CA 1
ATOM 1478 C C . ASP B 1 91 ? -5.496 13.086 -11.117 1 97.12 91 ASP B C 1
ATOM 1480 O O . ASP B 1 91 ? -6.055 14.148 -11.391 1 97.12 91 ASP B O 1
ATOM 1484 N N . LEU B 1 92 ? -4.609 12.969 -10.195 1 98 92 LEU B N 1
ATOM 1485 C CA . LEU B 1 92 ? -4.285 14.094 -9.328 1 98 92 LEU B CA 1
ATOM 1486 C C . LEU B 1 92 ? -3.15 14.922 -9.922 1 98 92 LEU B C 1
ATOM 1488 O O . LEU B 1 92 ? -2.219 14.375 -10.516 1 98 92 LEU B O 1
ATOM 1492 N N . GLU B 1 93 ? -3.312 16.203 -9.742 1 96.81 93 GLU B N 1
ATOM 1493 C CA . GLU B 1 93 ? -2.275 17.141 -10.148 1 96.81 93 GLU B CA 1
ATOM 1494 C C . GLU B 1 93 ? -1.764 17.938 -8.953 1 96.81 93 GLU B C 1
ATOM 1496 O O . GLU B 1 93 ? -2.545 18.344 -8.086 1 96.81 93 GLU B O 1
ATOM 1501 N N . ALA B 1 94 ? -0.478 18.094 -8.984 1 95.75 94 ALA B N 1
ATOM 1502 C CA . ALA B 1 94 ? 0.122 18.859 -7.902 1 95.75 94 ALA B CA 1
ATOM 1503 C C . ALA B 1 94 ? -0.283 20.328 -7.988 1 95.75 94 ALA B C 1
ATOM 1505 O O . ALA B 1 94 ? -0.328 20.906 -9.078 1 95.75 94 ALA B O 1
ATOM 1506 N N . GLU B 1 95 ? -0.564 20.922 -6.883 1 88.94 95 GLU B N 1
ATOM 1507 C CA . GLU B 1 95 ? -0.885 22.344 -6.82 1 88.94 95 GLU B CA 1
ATOM 1508 C C . GLU B 1 95 ? 0.342 23.172 -6.445 1 88.94 95 GLU B C 1
ATOM 1510 O O . GLU B 1 95 ? 1.239 22.688 -5.754 1 88.94 95 GLU B O 1
#

Organism: NCBI:txid148449